Protein AF-A0ABD1SCE4-F1 (afdb_monomer_lite)

Secondary structure (DSSP, 8-state):
-HHHHHHHHHTT-TT-TTGGGSGGGSS---------------------------------HHHHH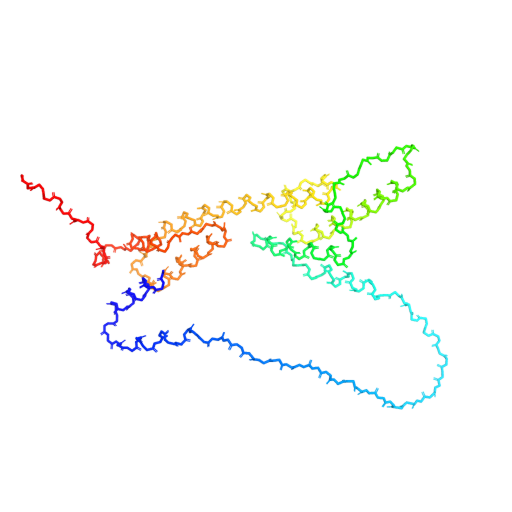HHHHHHTSPPP-SS-HHHHHHHHHHHHHHTT-THHHHSPPPPPP-TT--HHHHHHHHHHHHHHHHHHHHHHHTS-HHHHTTS-TT---HHHHHHHHHHHHHHHHHHHHHHHHHHHHH----TTS-HHHHHHHHHHHHHHHHHTT-PPPHHHHHHHHHHHS-GGGGGGS-----------

Foldseek 3Di:
DVVLVCVVVCVVCVDDPPPVPPPVPPPDDDDDDDDDDDDDDDDDDDDDDDDDDPPVPPPDPVVVVLVVLLVVQAADDLPCLVVNVVSLCVSLVVVVLCLLQPDPQDDDDDPPDDPVSVVVNVSNLSSQVVSVVSSVVSYDPVLCVQFDPPPSGNNVRSVSSVVVSLVSLVVLLVVLVVCLLPQADDPPDDVVVSVVVSVVSQVSNVVSVNHDDPVNSSVSSVVRYDPVVVVPDDPPDDPPDDDD

pLDDT: mean 70.38, std 23.4, range [24.8, 95.5]

Structure (mmCIF, N/CA/C/O backbone):
data_AF-A0ABD1SCE4-F1
#
_entry.id   AF-A0ABD1SCE4-F1
#
loop_
_atom_site.group_PDB
_atom_site.id
_atom_site.type_symbol
_atom_site.label_atom_id
_atom_site.label_alt_id
_atom_site.label_comp_id
_atom_site.label_asym_id
_atom_site.label_entity_id
_atom_site.label_seq_id
_atom_site.pdbx_PDB_ins_code
_atom_site.Cartn_x
_atom_site.Cartn_y
_atom_site.Cartn_z
_atom_site.occupancy
_atom_site.B_iso_or_equiv
_atom_site.auth_seq_id
_atom_site.auth_comp_id
_atom_site.auth_asym_id
_atom_site.auth_atom_id
_atom_site.pdbx_PDB_model_num
ATOM 1 N N . MET A 1 1 ? -13.409 -12.948 23.745 1.00 56.03 1 MET A N 1
ATOM 2 C CA . MET A 1 1 ? -14.589 -12.023 23.696 1.00 56.03 1 MET A CA 1
ATOM 3 C C . MET A 1 1 ? -15.975 -12.697 23.714 1.00 56.03 1 MET A C 1
ATOM 5 O O . MET A 1 1 ? -16.797 -12.332 24.546 1.00 56.03 1 MET A O 1
ATOM 9 N N . VAL A 1 2 ? -16.269 -13.680 22.848 1.00 45.56 2 VAL A N 1
ATOM 10 C CA . VAL A 1 2 ? -17.596 -14.351 22.777 1.00 45.56 2 VAL A CA 1
ATOM 11 C C . VAL A 1 2 ? -18.017 -14.999 24.105 1.00 45.56 2 VAL A C 1
ATOM 13 O O . VAL A 1 2 ? -19.188 -14.959 24.461 1.00 45.56 2 VAL A O 1
ATOM 16 N N . LEU A 1 3 ? -17.062 -15.530 24.876 1.00 50.22 3 LEU A N 1
ATOM 17 C CA . LEU A 1 3 ? -17.311 -16.076 26.216 1.00 50.22 3 LEU A CA 1
ATOM 18 C C . LEU A 1 3 ? -17.677 -14.995 27.241 1.00 50.22 3 LEU A C 1
ATOM 20 O O . LEU A 1 3 ? -18.553 -15.221 28.060 1.00 50.22 3 LEU A O 1
ATOM 24 N N . VAL A 1 4 ? -17.078 -13.803 27.165 1.00 54.25 4 VAL A N 1
ATOM 25 C CA . VAL A 1 4 ? -17.438 -12.666 28.034 1.00 54.25 4 VAL A CA 1
ATOM 26 C C . VAL A 1 4 ? -18.843 -12.172 27.697 1.00 54.25 4 VAL A C 1
ATOM 28 O O . VAL A 1 4 ? -19.643 -11.934 28.593 1.00 54.25 4 VAL A O 1
ATOM 31 N N . VAL A 1 5 ? -19.175 -12.097 26.402 1.00 53.00 5 VAL A N 1
ATOM 32 C CA . VAL A 1 5 ? -20.533 -11.801 25.918 1.00 53.00 5 VAL A CA 1
ATOM 33 C C . VAL A 1 5 ? -21.529 -12.848 26.412 1.00 53.00 5 VAL A C 1
ATOM 35 O O . VAL A 1 5 ? -22.589 -12.475 26.900 1.00 53.00 5 VAL A O 1
ATOM 38 N N . ALA A 1 6 ? -21.190 -14.136 26.321 1.00 49.62 6 ALA A N 1
ATOM 39 C CA . ALA A 1 6 ? -22.033 -15.223 26.805 1.00 49.62 6 ALA A CA 1
ATOM 40 C C . ALA A 1 6 ? -22.246 -15.115 28.319 1.00 49.62 6 ALA A C 1
ATOM 42 O O . ALA A 1 6 ? -23.383 -15.009 28.746 1.00 49.62 6 ALA A O 1
ATOM 43 N N . VAL A 1 7 ? -21.180 -14.991 29.113 1.00 54.91 7 VAL A N 1
ATOM 44 C CA . VAL A 1 7 ? -21.255 -14.890 30.580 1.00 54.91 7 VAL A CA 1
ATOM 45 C C . VAL A 1 7 ? -22.033 -13.648 31.042 1.00 54.91 7 VAL A C 1
ATOM 47 O O . VAL A 1 7 ? -22.825 -13.732 31.982 1.00 54.91 7 VAL A O 1
ATOM 50 N N . ILE A 1 8 ? -21.857 -12.496 30.383 1.00 53.47 8 ILE A N 1
ATOM 51 C CA . ILE A 1 8 ? -22.590 -11.260 30.712 1.00 53.47 8 ILE A CA 1
ATOM 52 C C . ILE A 1 8 ? -24.073 -11.361 30.309 1.00 53.47 8 ILE A C 1
ATOM 54 O O . ILE A 1 8 ? -24.938 -10.895 31.052 1.00 53.47 8 ILE A O 1
ATOM 58 N N . LEU A 1 9 ? -24.391 -11.958 29.153 1.00 47.47 9 LEU A N 1
ATOM 59 C CA . LEU A 1 9 ? -25.776 -12.125 28.691 1.00 47.47 9 LEU A CA 1
ATOM 60 C C . LEU A 1 9 ? -26.528 -13.216 29.471 1.00 47.47 9 LEU A C 1
ATOM 62 O O . LEU A 1 9 ? -27.701 -13.036 29.788 1.00 47.47 9 LEU A O 1
ATOM 66 N N . GLU A 1 10 ? -25.851 -14.304 29.829 1.00 47.28 10 GLU A N 1
ATOM 67 C CA . GLU A 1 10 ? -26.402 -15.464 30.540 1.00 47.28 10 GLU A CA 1
ATOM 68 C C . GLU A 1 10 ? -26.789 -15.114 31.984 1.00 47.28 10 GLU A C 1
ATOM 70 O O . GLU A 1 10 ? -27.812 -15.577 32.481 1.00 47.28 10 GLU A O 1
ATOM 75 N N . LYS A 1 11 ? -26.071 -14.185 32.635 1.00 48.19 11 LYS A N 1
ATOM 76 C CA . LYS A 1 11 ? -26.452 -13.684 33.969 1.00 48.19 11 LYS A CA 1
ATOM 77 C C . LYS A 1 11 ? -27.599 -12.664 33.980 1.00 48.19 11 LYS A C 1
ATOM 79 O O . LYS A 1 11 ? -28.170 -12.443 35.044 1.00 48.19 11 LYS A O 1
ATOM 84 N N . LYS A 1 12 ? -27.948 -12.029 32.850 1.00 45.59 12 LYS A N 1
ATOM 85 C CA . LYS A 1 12 ? -29.049 -11.040 32.788 1.00 45.59 12 LYS A CA 1
ATOM 86 C C . LYS A 1 12 ? -30.400 -11.658 32.401 1.00 45.59 12 LYS A C 1
ATOM 88 O O . LYS A 1 12 ? -31.427 -11.063 32.704 1.00 45.59 12 LYS A O 1
ATOM 93 N N . ASN A 1 13 ? -30.401 -12.846 31.792 1.00 36.53 13 ASN A N 1
ATOM 94 C CA . ASN A 1 13 ? -31.605 -13.603 31.438 1.00 36.53 13 ASN A CA 1
ATOM 95 C C . ASN A 1 13 ? -31.554 -15.021 32.039 1.00 36.53 13 ASN A C 1
ATOM 97 O O . ASN A 1 13 ? -31.275 -15.976 31.316 1.00 36.53 13 ASN A O 1
ATOM 101 N N . PRO A 1 14 ? -31.855 -15.194 33.338 1.00 39.09 14 PRO A N 1
ATOM 102 C CA . PRO A 1 14 ? -31.876 -16.514 33.972 1.00 39.09 14 PRO A CA 1
ATOM 103 C C . PRO A 1 14 ? -33.044 -17.423 33.527 1.00 39.09 14 PRO A C 1
ATOM 105 O O . PRO A 1 14 ? -33.232 -18.476 34.128 1.00 39.09 14 PRO A O 1
ATOM 108 N N . LEU A 1 15 ? -33.834 -17.052 32.507 1.00 36.47 15 LEU A N 1
ATOM 109 C CA . LEU A 1 15 ? -35.065 -17.771 32.145 1.00 36.47 15 LEU A CA 1
ATOM 110 C C . LEU A 1 15 ? -35.048 -18.590 30.850 1.00 36.47 15 LEU A C 1
ATOM 112 O O . LEU A 1 15 ? -36.004 -19.321 30.642 1.00 36.47 15 LEU A O 1
ATOM 116 N N . ASP A 1 16 ? -33.991 -18.595 30.034 1.00 34.72 16 ASP A N 1
ATOM 117 C CA . ASP A 1 16 ? -34.000 -19.413 28.807 1.00 34.72 16 ASP A CA 1
ATOM 118 C C . ASP A 1 16 ? -32.754 -20.293 28.675 1.00 34.72 16 ASP A C 1
ATOM 120 O O . ASP A 1 16 ? -31.791 -19.982 27.969 1.00 34.72 16 ASP A O 1
ATOM 124 N N . GLY A 1 17 ? -32.808 -21.458 29.327 1.00 39.50 17 GLY A N 1
ATOM 125 C CA . GLY A 1 17 ? -31.827 -22.549 29.262 1.00 39.50 17 GLY A CA 1
ATOM 126 C C . GLY A 1 17 ? -31.720 -23.257 27.900 1.00 39.50 17 GLY A C 1
ATOM 127 O O . GLY A 1 17 ? -31.531 -24.469 27.850 1.00 39.50 17 GLY A O 1
ATOM 128 N N . CYS A 1 18 ? -31.840 -22.539 26.777 1.00 36.72 18 CYS A N 1
ATOM 129 C CA . CYS A 1 18 ? -31.894 -23.135 25.434 1.00 36.72 18 CYS A CA 1
ATOM 130 C C . CYS A 1 18 ? -30.606 -22.963 24.594 1.00 36.72 18 CYS A C 1
ATOM 132 O O . CYS A 1 18 ? -30.511 -23.481 23.481 1.00 36.72 18 CYS A O 1
ATOM 134 N N . TRP A 1 19 ? -29.574 -22.274 25.095 1.00 30.88 19 TRP A N 1
ATOM 135 C CA . TRP A 1 19 ? -28.393 -21.930 24.280 1.00 30.88 19 TRP A CA 1
ATOM 136 C C . TRP A 1 19 ? -27.278 -22.984 24.242 1.00 30.88 19 TRP A C 1
ATOM 138 O O . TRP A 1 19 ? -26.446 -22.961 23.331 1.00 30.88 19 TRP A O 1
ATOM 148 N N . LEU A 1 20 ? -27.301 -23.974 25.139 1.00 30.34 20 LEU A N 1
ATOM 149 C CA . LEU A 1 20 ? -26.307 -25.057 25.176 1.00 30.34 20 LEU A CA 1
ATOM 150 C C . LEU A 1 20 ? -26.369 -26.013 23.970 1.00 30.34 20 LEU A C 1
ATOM 152 O O . LEU A 1 20 ? -25.435 -26.779 23.755 1.00 30.34 20 LEU A O 1
ATOM 156 N N . LYS A 1 21 ? -27.397 -25.918 23.116 1.00 32.31 21 LYS A N 1
ATOM 157 C CA . LYS A 1 21 ? -27.556 -26.777 21.927 1.00 32.31 21 LYS A CA 1
ATOM 158 C C . LYS A 1 21 ? -27.022 -26.187 20.616 1.00 32.31 21 LYS A C 1
ATOM 160 O O . LYS A 1 21 ? -27.185 -26.795 19.563 1.00 32.31 21 LYS A O 1
ATOM 165 N N . LYS A 1 22 ? -26.387 -25.005 20.637 1.00 32.53 22 LYS A N 1
ATOM 166 C CA . LYS A 1 22 ? -25.938 -24.313 19.407 1.00 32.53 22 LYS A CA 1
ATOM 167 C C . LYS A 1 22 ? -24.423 -24.308 19.171 1.00 32.53 22 LYS A C 1
ATOM 169 O O . LYS A 1 22 ? -23.978 -23.739 18.177 1.00 32.53 22 LYS A O 1
ATOM 174 N N . LYS A 1 23 ? -23.637 -24.973 20.028 1.00 30.12 23 LYS A N 1
ATOM 175 C CA . LYS A 1 23 ? -22.185 -25.153 19.827 1.00 30.12 23 LYS A CA 1
ATOM 176 C C . LYS A 1 23 ? -21.824 -26.255 18.818 1.00 30.12 23 LYS A C 1
ATOM 178 O O . LYS A 1 23 ? -20.731 -26.209 18.274 1.00 30.12 23 LYS A O 1
ATOM 183 N N . GLU A 1 24 ? -22.744 -27.162 18.481 1.00 30.83 24 GLU A N 1
ATOM 184 C CA . GLU A 1 24 ? -22.504 -28.231 17.489 1.00 30.83 24 GLU A CA 1
ATOM 185 C C . GLU A 1 24 ? -22.717 -27.815 16.021 1.00 30.83 24 GLU A C 1
ATOM 187 O O . GLU A 1 24 ? -22.414 -28.587 15.120 1.00 30.83 24 GLU A O 1
ATOM 192 N N . LYS A 1 25 ? -23.192 -26.593 15.732 1.00 33.97 25 LYS A N 1
ATOM 193 C CA . LYS A 1 25 ? -23.473 -26.149 14.346 1.00 33.97 25 LYS A CA 1
ATOM 194 C C . LYS A 1 25 ? -22.439 -25.210 13.716 1.00 33.97 25 LYS A C 1
ATOM 196 O O . LYS A 1 25 ? -22.650 -24.761 12.597 1.00 33.97 25 LYS A O 1
ATOM 201 N N . PHE A 1 26 ? -21.319 -24.932 14.384 1.00 28.59 26 PHE A N 1
ATOM 202 C CA . PHE A 1 26 ? -20.240 -24.094 13.827 1.00 28.59 26 PHE A CA 1
ATOM 203 C C . PHE A 1 26 ? -19.028 -24.889 13.299 1.00 28.59 26 PHE A C 1
ATOM 205 O O . PHE A 1 26 ? -18.032 -24.289 12.911 1.00 28.59 26 PHE A O 1
ATOM 212 N N . GLY A 1 27 ? -19.125 -26.223 13.238 1.00 32.69 27 GLY A N 1
ATOM 213 C CA . GLY A 1 27 ? -18.059 -27.126 12.777 1.00 32.69 27 GLY A CA 1
ATOM 214 C C . GLY A 1 27 ? -18.293 -27.802 11.420 1.00 32.69 27 GLY A C 1
ATOM 215 O O . GLY A 1 27 ? -17.645 -28.804 11.142 1.00 32.69 27 GLY A O 1
ATOM 216 N N . GLN A 1 28 ? -19.215 -27.319 10.581 1.00 34.25 28 GLN A N 1
ATOM 217 C CA . GLN A 1 28 ? -19.512 -27.971 9.299 1.00 34.25 28 GLN A CA 1
ATOM 218 C C . GLN A 1 28 ? -20.017 -26.976 8.250 1.00 34.25 28 GLN A C 1
ATOM 220 O O . GLN A 1 28 ? -21.211 -26.843 8.009 1.00 34.25 28 GLN A O 1
ATOM 225 N N . ILE A 1 29 ? -19.083 -26.277 7.604 1.00 29.27 29 ILE A N 1
ATOM 226 C CA . ILE A 1 29 ? -19.287 -25.768 6.243 1.00 29.27 29 ILE A CA 1
ATOM 227 C C . ILE A 1 29 ? -18.006 -26.085 5.474 1.00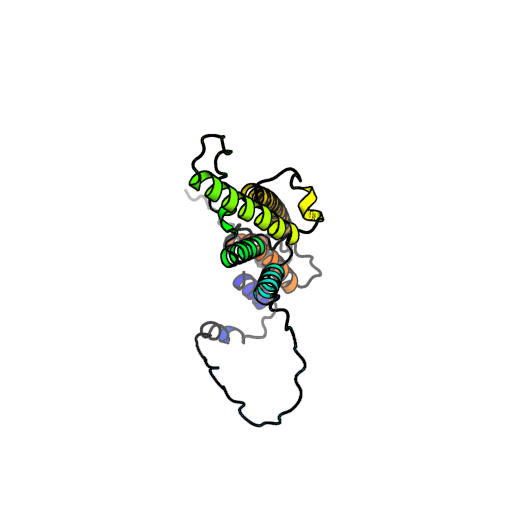 29.27 29 ILE A C 1
ATOM 229 O O . ILE A 1 29 ? -17.082 -25.282 5.382 1.00 29.27 29 ILE A O 1
ATOM 233 N N . GLY A 1 30 ? -17.944 -27.326 4.999 1.00 26.17 30 GLY A N 1
ATOM 234 C CA . GLY A 1 30 ? -16.946 -27.825 4.073 1.00 26.17 30 GLY A CA 1
ATOM 235 C C . GLY A 1 30 ? -17.646 -28.530 2.914 1.00 26.17 30 GLY A C 1
ATOM 236 O O . GLY A 1 30 ? -18.383 -29.485 3.133 1.00 26.17 30 GLY A O 1
ATOM 237 N N . CYS A 1 31 ? -17.328 -28.054 1.710 1.00 24.80 31 CYS A N 1
ATOM 238 C CA . CYS A 1 31 ? -17.449 -28.683 0.391 1.00 24.80 31 CYS A CA 1
ATOM 239 C C . CYS A 1 31 ? -18.776 -28.694 -0.401 1.00 24.80 31 CYS A C 1
ATOM 241 O O . CYS A 1 31 ? -19.836 -29.095 0.067 1.00 24.80 31 CYS A O 1
ATOM 243 N N . SER A 1 32 ? -18.545 -28.433 -1.701 1.00 25.22 32 SER A N 1
ATOM 244 C CA . SER A 1 32 ? -19.315 -28.725 -2.923 1.00 25.22 32 SER A CA 1
ATOM 245 C C . SER A 1 32 ? -20.403 -27.708 -3.304 1.00 25.22 32 SER A C 1
ATOM 247 O O . SER A 1 32 ? -21.196 -27.301 -2.471 1.00 25.22 32 SER A O 1
ATOM 249 N N . VAL A 1 33 ? -20.498 -27.219 -4.548 1.00 28.17 33 VAL A N 1
ATOM 250 C CA . VAL A 1 33 ? -20.452 -27.971 -5.816 1.00 28.17 33 VAL A CA 1
ATOM 251 C C . VAL A 1 33 ? -19.906 -27.116 -6.979 1.00 28.17 33 VAL A C 1
ATOM 253 O O . VAL A 1 33 ? -20.234 -25.941 -7.124 1.00 28.17 33 VAL A O 1
ATOM 256 N N . ALA A 1 34 ? -19.096 -27.753 -7.827 1.00 26.38 34 ALA A N 1
ATOM 257 C CA . ALA A 1 34 ? -18.672 -27.307 -9.151 1.00 26.38 34 ALA A CA 1
ATOM 258 C C . ALA A 1 34 ? -19.775 -27.500 -10.210 1.00 26.38 34 ALA A C 1
ATOM 260 O O . ALA A 1 34 ? -20.447 -28.522 -10.170 1.00 26.38 34 ALA A O 1
ATOM 261 N N . ALA A 1 35 ? -19.891 -26.585 -11.183 1.00 26.47 35 ALA A N 1
ATOM 262 C CA . ALA A 1 35 ? -20.126 -26.859 -12.616 1.00 26.47 35 ALA A CA 1
ATOM 263 C C . ALA A 1 35 ? -20.711 -25.633 -13.338 1.00 26.47 35 ALA A C 1
ATOM 265 O O . ALA A 1 35 ? -21.823 -25.208 -13.049 1.00 26.47 35 ALA A O 1
ATOM 266 N N . ALA A 1 36 ? -20.001 -25.138 -14.352 1.00 26.80 36 ALA A N 1
ATOM 267 C CA . ALA A 1 36 ? -20.616 -24.612 -15.570 1.00 26.80 36 ALA A CA 1
ATOM 268 C C . ALA A 1 36 ? -19.554 -24.604 -16.677 1.00 26.80 36 ALA A C 1
ATOM 270 O O . ALA A 1 36 ? -18.729 -23.698 -16.766 1.00 26.80 36 ALA A O 1
ATOM 271 N N . HIS A 1 37 ? -19.564 -25.644 -17.509 1.00 25.95 37 HIS A N 1
ATOM 272 C CA . HIS A 1 37 ? -18.850 -25.671 -18.778 1.00 25.95 37 HIS A CA 1
ATOM 273 C C . HIS A 1 37 ? -19.847 -25.975 -19.900 1.00 25.95 37 HIS A C 1
ATOM 275 O O . HIS A 1 37 ? -20.689 -26.857 -19.758 1.00 25.95 37 HIS A O 1
ATOM 281 N N . ALA A 1 38 ? -19.650 -25.254 -21.007 1.00 26.09 38 ALA A N 1
ATOM 282 C CA . ALA A 1 38 ? -20.190 -25.425 -22.356 1.00 26.09 38 ALA A CA 1
ATOM 283 C C . ALA A 1 38 ? -21.674 -25.097 -22.610 1.00 26.09 38 ALA A C 1
ATOM 285 O O . ALA A 1 38 ? -22.570 -25.756 -22.106 1.00 26.09 38 ALA A O 1
ATOM 286 N N . THR A 1 39 ? -21.924 -24.194 -23.572 1.00 28.44 39 THR A N 1
ATOM 287 C CA . THR A 1 39 ? -22.528 -24.599 -24.858 1.00 28.44 39 THR A CA 1
ATOM 288 C C . THR A 1 39 ? -22.138 -23.617 -25.976 1.00 28.44 39 THR A C 1
ATOM 290 O O . THR A 1 39 ? -22.584 -22.475 -26.029 1.00 28.44 39 THR A O 1
ATOM 293 N N . LEU A 1 40 ? -21.296 -24.100 -26.891 1.00 27.03 40 LEU A N 1
ATOM 294 C CA . LEU A 1 40 ? -21.160 -23.625 -28.269 1.00 27.03 40 LEU A CA 1
ATOM 295 C C . LEU A 1 40 ? -22.389 -24.084 -29.069 1.00 27.03 40 LEU A C 1
ATOM 297 O O . LEU A 1 40 ? -22.621 -25.288 -29.132 1.00 27.03 40 LEU A O 1
ATOM 301 N N . ARG A 1 41 ? -23.112 -23.165 -29.725 1.00 26.00 41 ARG A N 1
ATOM 302 C CA . ARG A 1 41 ? -23.674 -23.303 -31.091 1.00 26.00 41 ARG A CA 1
ATOM 303 C C . ARG A 1 41 ? -24.624 -22.146 -31.410 1.00 26.00 41 ARG A C 1
ATOM 305 O O . ARG A 1 41 ? -25.693 -22.028 -30.829 1.00 26.00 41 ARG A O 1
ATOM 312 N N . CYS A 1 42 ? -24.283 -21.385 -32.441 1.00 24.92 42 CYS A N 1
ATOM 313 C CA . CYS A 1 42 ? -25.262 -20.933 -33.424 1.00 24.92 42 CYS A CA 1
ATOM 314 C C . CYS A 1 42 ? -24.583 -20.993 -34.790 1.00 24.92 42 CYS A C 1
ATOM 316 O O . CYS A 1 42 ? -23.542 -20.378 -35.014 1.00 24.92 42 CYS A O 1
ATOM 318 N N . SER A 1 43 ? -25.147 -21.797 -35.683 1.00 30.30 43 SER A N 1
ATOM 319 C CA . SER A 1 43 ? -24.782 -21.858 -37.091 1.00 30.30 43 SER A CA 1
ATOM 320 C C . SER A 1 43 ? -26.036 -21.659 -37.926 1.00 30.30 43 SER A C 1
ATOM 322 O O . SER A 1 43 ? -27.084 -22.192 -37.570 1.00 30.30 43 SER A O 1
ATOM 324 N N . ALA A 1 44 ? -25.819 -21.006 -39.075 1.00 33.47 44 ALA A N 1
ATOM 325 C CA . ALA A 1 44 ? -26.657 -20.992 -40.279 1.00 33.47 44 ALA A CA 1
ATOM 326 C C . ALA A 1 44 ? -27.867 -20.022 -40.204 1.00 33.47 44 ALA A C 1
ATOM 328 O O . ALA A 1 44 ? -28.466 -19.877 -39.151 1.00 33.47 44 ALA A O 1
ATOM 329 N N . VAL A 1 45 ? -28.290 -19.259 -41.220 1.00 29.44 45 VAL A N 1
ATOM 330 C CA . VAL A 1 45 ? -28.121 -19.192 -42.692 1.00 29.44 45 VAL A CA 1
ATOM 331 C C . VAL A 1 45 ? -28.435 -17.714 -43.051 1.00 29.44 45 VAL A C 1
ATOM 333 O O . VAL A 1 45 ? -29.356 -17.153 -42.476 1.00 29.44 45 VAL A O 1
ATOM 336 N N . GLY A 1 46 ? -27.635 -16.936 -43.788 1.00 30.81 46 GLY A N 1
ATOM 337 C CA . GLY A 1 46 ? -27.477 -16.940 -45.247 1.00 30.81 46 GLY A CA 1
ATOM 338 C C . GLY A 1 46 ? -28.328 -15.839 -45.912 1.00 30.81 46 GLY A C 1
ATOM 339 O O . GLY A 1 46 ? -29.545 -15.933 -45.902 1.00 30.81 46 GLY A O 1
ATOM 340 N N . ALA A 1 47 ? -27.690 -14.818 -46.500 1.00 28.94 47 ALA A N 1
ATOM 341 C CA . ALA A 1 47 ? -28.192 -14.057 -47.656 1.00 28.94 47 ALA A CA 1
ATOM 342 C C . ALA A 1 47 ? -27.096 -13.109 -48.174 1.00 28.94 47 ALA A C 1
ATOM 344 O O . ALA A 1 47 ? -26.572 -12.265 -47.448 1.00 28.94 47 ALA A O 1
ATOM 345 N N . ALA A 1 48 ? -26.735 -13.284 -49.440 1.00 37.50 48 ALA A N 1
ATOM 346 C CA . ALA A 1 48 ? -25.791 -12.459 -50.171 1.00 37.50 48 ALA A CA 1
ATOM 347 C C . ALA A 1 48 ? -26.414 -11.110 -50.572 1.00 37.50 48 ALA A C 1
ATOM 349 O O . ALA A 1 48 ? -27.536 -11.076 -51.061 1.00 37.50 48 ALA A O 1
ATOM 350 N N . SER A 1 49 ? -25.664 -10.014 -50.438 1.00 35.06 49 SER A N 1
ATOM 351 C CA . SER A 1 49 ? -25.438 -9.004 -51.491 1.00 35.06 49 SER A CA 1
ATOM 352 C C . SER A 1 49 ? -24.728 -7.772 -50.914 1.00 35.06 49 SER A C 1
ATOM 354 O O . SER A 1 49 ? -24.924 -7.398 -49.761 1.00 35.06 49 SER A O 1
ATOM 356 N N . GLY A 1 50 ? -23.892 -7.133 -51.735 1.00 30.41 50 GLY A N 1
ATOM 357 C CA . GLY A 1 50 ? -23.455 -5.754 -51.509 1.00 30.41 50 GLY A CA 1
ATOM 358 C C . GLY A 1 50 ? -22.082 -5.585 -50.861 1.00 30.41 50 GLY A C 1
ATOM 359 O O . GLY A 1 50 ? -21.938 -5.489 -49.646 1.00 30.41 50 GLY A O 1
ATOM 360 N N . ARG A 1 51 ? -21.059 -5.438 -51.709 1.00 41.22 51 ARG A N 1
ATOM 361 C CA . ARG A 1 51 ? -19.789 -4.785 -51.371 1.00 41.22 51 ARG A CA 1
ATOM 362 C C . ARG A 1 51 ? -20.058 -3.398 -50.774 1.00 41.22 51 ARG A C 1
ATOM 364 O O . ARG A 1 51 ? -20.330 -2.460 -51.509 1.00 41.22 51 ARG A O 1
ATOM 371 N N . LEU A 1 52 ? -19.867 -3.253 -49.468 1.00 33.50 52 LEU A N 1
ATOM 372 C CA . LEU A 1 52 ? -19.404 -2.009 -48.859 1.00 33.50 52 LEU A CA 1
ATOM 373 C C . LEU A 1 52 ? -18.224 -2.375 -47.968 1.00 33.50 52 LEU A C 1
ATOM 375 O O . LEU A 1 52 ? -18.366 -3.082 -46.968 1.00 33.50 52 LEU A O 1
ATOM 379 N N . GLN A 1 53 ? -17.035 -1.948 -48.394 1.00 37.22 53 GLN A N 1
ATOM 380 C CA . GLN A 1 53 ? -15.787 -2.084 -47.655 1.00 37.22 53 GLN A CA 1
ATOM 381 C C . GLN A 1 53 ? -15.941 -1.448 -46.267 1.00 37.22 53 GLN A C 1
ATOM 383 O O . GLN A 1 53 ? -15.663 -0.269 -46.066 1.00 37.22 53 GLN A O 1
ATOM 388 N N . ARG A 1 54 ? -16.323 -2.245 -45.266 1.00 30.66 54 ARG A N 1
ATOM 389 C CA . ARG A 1 54 ? -16.012 -1.930 -43.875 1.00 30.66 54 ARG A CA 1
ATOM 390 C C . ARG A 1 54 ? -14.511 -2.118 -43.712 1.00 30.66 54 ARG A C 1
ATOM 392 O O . ARG A 1 54 ? -14.045 -3.211 -43.397 1.00 30.66 54 ARG A O 1
ATOM 399 N N . ARG A 1 55 ? -13.749 -1.035 -43.880 1.00 35.00 55 ARG A N 1
ATOM 400 C CA . ARG A 1 55 ? -12.473 -0.874 -43.176 1.00 35.00 55 ARG A CA 1
ATOM 401 C C . ARG A 1 55 ? -12.803 -0.859 -41.682 1.00 35.00 55 ARG A C 1
ATOM 403 O O . ARG A 1 55 ? -12.960 0.190 -41.070 1.00 35.00 55 ARG A O 1
ATOM 410 N N . ARG A 1 56 ? -13.018 -2.046 -41.106 1.00 35.31 56 ARG A N 1
ATOM 411 C CA . ARG A 1 56 ? -13.087 -2.239 -39.662 1.00 35.31 56 ARG A CA 1
ATOM 412 C C . ARG A 1 56 ? -11.689 -1.918 -39.171 1.00 35.31 56 ARG A C 1
ATOM 414 O O . ARG A 1 56 ? -10.792 -2.747 -39.297 1.00 35.31 56 ARG A O 1
ATOM 421 N N . TRP A 1 57 ? -11.505 -0.685 -38.712 1.00 34.16 57 TRP A N 1
ATOM 422 C CA . TRP A 1 57 ? -10.328 -0.253 -37.982 1.00 34.16 57 TRP A CA 1
ATOM 423 C C . TRP A 1 57 ? -10.027 -1.325 -36.937 1.00 34.16 57 TRP A C 1
ATOM 425 O O . TRP A 1 57 ? -10.755 -1.484 -35.960 1.00 34.16 57 TRP A O 1
ATOM 435 N N . ARG A 1 58 ? -8.991 -2.130 -37.181 1.00 37.59 58 ARG A N 1
ATOM 436 C CA . ARG A 1 58 ? -8.471 -3.107 -36.222 1.00 37.59 58 ARG A CA 1
ATOM 437 C C . ARG A 1 58 ? -7.581 -2.362 -35.222 1.00 37.59 58 ARG A C 1
ATOM 439 O O . ARG A 1 58 ? -6.466 -2.766 -34.941 1.00 37.59 58 ARG A O 1
ATOM 446 N N . CYS A 1 59 ? -8.086 -1.257 -34.694 1.00 50.47 59 CYS A N 1
ATOM 447 C CA . CYS A 1 59 ? -7.651 -0.694 -33.432 1.00 50.47 59 CYS A CA 1
ATOM 448 C C . CYS A 1 59 ? -8.759 -1.096 -32.469 1.00 50.47 59 CYS A C 1
ATOM 450 O O . CYS A 1 59 ? -9.899 -0.738 -32.741 1.00 50.47 59 CYS A O 1
ATOM 452 N N . ASN A 1 60 ? -8.474 -1.922 -31.454 1.00 52.47 60 ASN A N 1
ATOM 453 C CA . ASN A 1 60 ? -9.107 -1.805 -30.127 1.00 52.47 60 ASN A CA 1
ATOM 454 C C . ASN A 1 60 ? -8.962 -3.019 -29.213 1.00 52.47 60 ASN A C 1
ATOM 456 O O . ASN A 1 60 ? -9.221 -2.835 -28.036 1.00 52.47 60 ASN A O 1
ATOM 460 N N . SER A 1 61 ? -8.513 -4.209 -29.642 1.00 56.59 61 SER A N 1
ATOM 461 C CA . SER A 1 61 ? -8.405 -5.322 -28.672 1.00 56.59 61 SER A CA 1
ATOM 462 C C . SER A 1 61 ? -7.390 -4.995 -27.571 1.00 56.59 61 SER A C 1
ATOM 464 O O . SER A 1 61 ? -7.765 -4.922 -26.408 1.00 56.59 61 SER A O 1
ATOM 466 N N . ALA A 1 62 ? -6.145 -4.666 -27.937 1.00 63.28 62 ALA A N 1
ATOM 467 C CA . ALA A 1 62 ? -5.104 -4.327 -26.964 1.00 63.28 62 ALA A CA 1
ATOM 468 C C . ALA A 1 62 ? -5.440 -3.065 -26.147 1.00 63.28 62 ALA A C 1
ATOM 470 O O . ALA A 1 62 ? -5.302 -3.068 -24.931 1.00 63.28 62 ALA A O 1
ATOM 471 N N . ALA A 1 63 ? -5.948 -2.006 -26.790 1.00 65.56 63 ALA A N 1
ATOM 472 C CA . ALA A 1 63 ? -6.331 -0.774 -26.096 1.00 65.56 63 ALA A CA 1
ATOM 473 C C . ALA A 1 63 ? -7.502 -0.984 -25.115 1.00 65.56 63 ALA A C 1
ATOM 475 O O . ALA A 1 63 ? -7.491 -0.410 -24.029 1.00 65.56 63 ALA A O 1
ATOM 476 N N . SER A 1 64 ? -8.477 -1.835 -25.464 1.00 69.31 64 SER A N 1
ATOM 477 C CA . SER A 1 64 ? -9.588 -2.199 -24.573 1.00 69.31 64 SER A CA 1
ATOM 478 C C . SER A 1 64 ? -9.141 -3.053 -23.387 1.00 69.31 64 SER A C 1
ATOM 480 O O . SER A 1 64 ? -9.631 -2.862 -22.281 1.00 69.31 64 SER A O 1
ATOM 482 N N . THR A 1 65 ? -8.165 -3.946 -23.581 1.00 76.44 65 THR A N 1
ATOM 483 C CA . THR A 1 65 ? -7.577 -4.732 -22.489 1.00 76.44 65 THR A CA 1
ATOM 484 C C . THR A 1 65 ? -6.773 -3.838 -21.546 1.00 76.44 65 THR A C 1
ATOM 486 O O . THR A 1 65 ? -6.909 -3.945 -20.333 1.00 76.44 65 THR A O 1
ATOM 489 N N . ILE A 1 66 ? -5.998 -2.896 -22.092 1.00 78.56 66 ILE A N 1
ATOM 490 C CA . ILE A 1 66 ? -5.249 -1.911 -21.302 1.00 78.56 66 ILE A CA 1
ATOM 491 C C . ILE A 1 66 ? -6.201 -1.040 -20.474 1.00 78.56 66 ILE A C 1
ATOM 493 O O . ILE A 1 66 ? -5.971 -0.851 -19.281 1.00 78.56 66 ILE A O 1
ATOM 497 N N . SER A 1 67 ? -7.283 -0.525 -21.069 1.00 80.94 67 SER A N 1
ATOM 498 C CA . SER A 1 67 ? -8.235 0.309 -20.329 1.00 80.94 67 SER A CA 1
ATOM 499 C C . SER A 1 67 ? -8.977 -0.482 -19.251 1.00 80.94 67 SER A C 1
ATOM 501 O O . SER A 1 67 ? -9.133 0.024 -18.143 1.00 80.94 67 SER A O 1
ATOM 503 N N . ALA A 1 68 ? -9.377 -1.726 -19.532 1.00 83.50 68 ALA A N 1
ATOM 504 C CA . ALA A 1 68 ? -10.003 -2.609 -18.552 1.00 83.50 68 ALA A CA 1
ATOM 505 C C . ALA A 1 68 ? -9.077 -2.885 -17.355 1.00 83.50 68 ALA A C 1
ATOM 507 O O . ALA A 1 68 ? -9.498 -2.692 -16.217 1.00 83.50 68 ALA A O 1
ATOM 508 N N . ASN A 1 69 ? -7.811 -3.234 -17.608 1.00 84.81 69 ASN A N 1
ATOM 509 C CA . ASN A 1 69 ? -6.820 -3.503 -16.560 1.00 84.81 69 ASN A CA 1
ATOM 510 C C . ASN A 1 69 ? -6.523 -2.258 -15.710 1.00 84.81 69 ASN A C 1
ATOM 512 O O . ASN A 1 69 ? -6.402 -2.332 -14.494 1.00 84.81 69 ASN A O 1
ATOM 516 N N . ILE A 1 70 ? -6.437 -1.078 -16.327 1.00 84.44 70 ILE A N 1
ATOM 517 C CA . ILE A 1 70 ? -6.221 0.170 -15.582 1.00 84.44 70 ILE A CA 1
ATOM 518 C C . ILE A 1 70 ? -7.459 0.528 -14.740 1.00 84.44 70 ILE A C 1
ATOM 520 O O . ILE A 1 70 ? -7.329 1.065 -13.640 1.00 84.44 70 ILE A O 1
ATOM 524 N N . ASN A 1 71 ? -8.665 0.234 -15.232 1.00 86.25 71 ASN A N 1
ATOM 525 C CA . ASN A 1 71 ? -9.923 0.503 -14.533 1.00 86.25 71 ASN A CA 1
ATOM 526 C C . ASN A 1 71 ? -10.238 -0.490 -13.406 1.00 86.25 71 ASN A C 1
ATOM 528 O O . ASN A 1 71 ? -11.043 -0.150 -12.544 1.00 86.25 71 ASN A O 1
ATOM 532 N N . SER A 1 72 ? -9.625 -1.676 -13.386 1.00 87.44 72 SER A N 1
ATOM 533 C CA . SER A 1 72 ? -9.811 -2.642 -12.296 1.00 87.44 72 SER A CA 1
ATOM 534 C C . SER A 1 72 ? -9.049 -2.272 -11.023 1.00 87.44 72 SER A C 1
ATOM 536 O O . SER A 1 72 ? -9.336 -2.828 -9.968 1.00 87.44 72 SER A O 1
ATOM 538 N N . ILE A 1 73 ? -8.093 -1.340 -11.097 1.00 90.44 73 ILE A N 1
ATOM 539 C CA . ILE A 1 73 ? -7.378 -0.844 -9.919 1.00 90.44 73 ILE A CA 1
ATOM 540 C C . ILE A 1 73 ? -8.345 0.030 -9.104 1.00 90.44 73 ILE A C 1
ATOM 542 O O . ILE A 1 73 ? -8.794 1.063 -9.617 1.00 90.44 73 ILE A O 1
ATOM 546 N N . PRO A 1 74 ? -8.670 -0.336 -7.848 1.00 90.50 74 PRO A N 1
ATOM 547 C CA . PRO A 1 74 ? -9.518 0.499 -7.007 1.00 90.50 74 PRO A CA 1
ATOM 548 C C . PRO A 1 74 ? -8.841 1.849 -6.744 1.00 90.50 74 PRO A C 1
ATOM 550 O O . PRO A 1 74 ? -7.618 1.961 -6.777 1.00 90.50 74 PRO A O 1
ATOM 553 N N . MET A 1 75 ? -9.610 2.897 -6.453 1.00 91.94 75 MET A N 1
ATOM 554 C CA . MET A 1 75 ? -9.003 4.139 -5.968 1.00 91.94 75 MET A CA 1
ATOM 555 C C . MET A 1 75 ? -8.437 3.932 -4.560 1.00 91.94 75 MET A C 1
ATOM 557 O O . MET A 1 75 ? -9.065 3.291 -3.711 1.00 91.94 75 MET A O 1
ATOM 561 N N . LEU A 1 76 ? -7.252 4.486 -4.316 1.00 90.19 76 LEU A N 1
ATOM 562 C CA . LEU A 1 76 ? -6.616 4.484 -3.008 1.00 90.19 76 LEU A CA 1
ATOM 563 C C . LEU A 1 76 ? -7.441 5.329 -2.034 1.00 90.19 76 LEU A C 1
ATOM 565 O O . LEU A 1 76 ? -7.841 6.454 -2.335 1.00 90.19 76 LEU A O 1
ATOM 569 N N . ASN A 1 77 ? -7.686 4.775 -0.859 1.00 84.69 77 ASN A N 1
ATOM 570 C CA . ASN A 1 77 ? -8.336 5.423 0.263 1.00 84.69 77 ASN A CA 1
ATOM 571 C C . ASN A 1 77 ? -7.490 5.220 1.528 1.00 84.69 77 ASN A C 1
ATOM 573 O O . ASN A 1 77 ? -6.450 4.567 1.496 1.00 84.69 77 ASN A O 1
ATOM 577 N N . GLY A 1 78 ? -7.939 5.789 2.647 1.00 80.69 78 GLY A N 1
ATOM 578 C CA . GLY A 1 78 ? -7.204 5.756 3.913 1.00 80.69 78 GLY A CA 1
ATOM 579 C C . GLY A 1 78 ? -6.862 4.356 4.441 1.00 80.69 78 GLY A C 1
ATOM 580 O O . GLY A 1 78 ? -5.880 4.231 5.159 1.00 80.69 78 GLY A O 1
ATOM 581 N N . SER A 1 79 ? -7.634 3.321 4.091 1.00 80.44 79 SER A N 1
ATOM 582 C CA . SER A 1 79 ? -7.574 1.996 4.724 1.00 80.44 79 SER A CA 1
ATOM 583 C C . SER A 1 79 ? -7.280 0.830 3.774 1.00 80.44 79 SER A C 1
ATOM 585 O O . SER A 1 79 ? -6.998 -0.271 4.241 1.00 80.44 79 SER A O 1
ATOM 587 N N . ASN A 1 80 ? -7.331 1.029 2.454 1.00 88.00 80 ASN A N 1
ATOM 588 C CA . ASN A 1 80 ? -7.179 -0.043 1.460 1.00 88.00 80 ASN A CA 1
ATOM 589 C C . ASN A 1 80 ? -5.774 -0.133 0.842 1.00 88.00 80 ASN A C 1
ATOM 591 O O . ASN A 1 80 ? -5.614 -0.778 -0.192 1.00 88.00 80 ASN A O 1
ATOM 595 N N . PHE A 1 81 ? -4.755 0.501 1.434 1.00 89.12 81 PHE A N 1
ATOM 596 C CA . PHE A 1 81 ? -3.421 0.603 0.829 1.00 89.12 81 PHE A CA 1
ATOM 597 C C . PHE A 1 81 ? -2.815 -0.753 0.427 1.00 89.12 81 PHE A C 1
ATOM 599 O O . PHE A 1 81 ? -2.241 -0.863 -0.656 1.00 89.12 81 PHE A O 1
ATOM 606 N N . LYS A 1 82 ? -2.964 -1.792 1.261 1.00 87.69 82 LYS A N 1
AT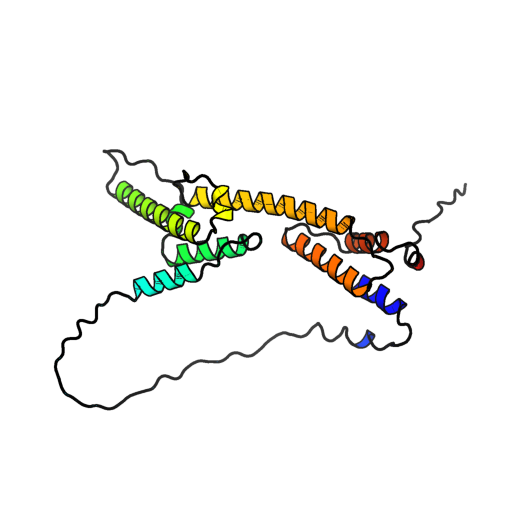OM 607 C CA . LYS A 1 82 ? -2.438 -3.140 0.975 1.00 87.69 82 LYS A CA 1
ATOM 608 C C . LYS A 1 82 ? -3.073 -3.737 -0.283 1.00 87.69 82 LYS A C 1
ATOM 610 O O . LYS A 1 82 ? -2.353 -4.059 -1.225 1.00 87.69 82 LYS A O 1
ATOM 615 N N . ASP A 1 83 ? -4.403 -3.795 -0.315 1.00 89.94 83 ASP A N 1
ATOM 616 C CA . ASP A 1 83 ? -5.165 -4.341 -1.443 1.00 89.94 83 ASP A CA 1
ATOM 617 C C . ASP A 1 83 ? -4.941 -3.509 -2.711 1.00 89.94 83 ASP A C 1
ATOM 619 O O . ASP A 1 83 ? -4.815 -4.032 -3.818 1.00 89.94 83 ASP A O 1
ATOM 623 N N . TRP A 1 84 ? -4.867 -2.187 -2.563 1.00 94.06 84 TRP A N 1
ATOM 624 C CA . TRP A 1 84 ? -4.573 -1.275 -3.658 1.00 94.06 84 TRP A CA 1
ATOM 625 C C . TRP A 1 84 ? -3.191 -1.544 -4.264 1.00 94.06 84 TRP A C 1
ATOM 627 O O . TRP A 1 84 ? -3.081 -1.721 -5.478 1.00 94.06 84 TRP A O 1
ATOM 637 N N . LYS A 1 85 ? -2.147 -1.624 -3.427 1.00 93.25 85 LYS A N 1
ATOM 638 C CA . LYS A 1 85 ? -0.769 -1.894 -3.860 1.00 93.25 85 LYS A CA 1
ATOM 639 C C . LYS A 1 85 ? -0.677 -3.239 -4.578 1.00 93.25 85 LYS A C 1
ATOM 641 O O . LYS A 1 85 ? -0.041 -3.318 -5.625 1.00 93.25 85 LYS A O 1
ATOM 646 N N . GLU A 1 86 ? -1.327 -4.273 -4.056 1.00 93.50 86 GLU A N 1
ATOM 647 C CA . GLU A 1 86 ? -1.361 -5.594 -4.688 1.00 93.50 86 GLU A CA 1
ATOM 648 C C . GLU A 1 86 ? -2.008 -5.548 -6.080 1.00 93.50 86 GLU A C 1
ATOM 650 O O . GLU A 1 86 ? -1.395 -5.980 -7.057 1.00 93.50 86 GLU A O 1
ATOM 655 N N .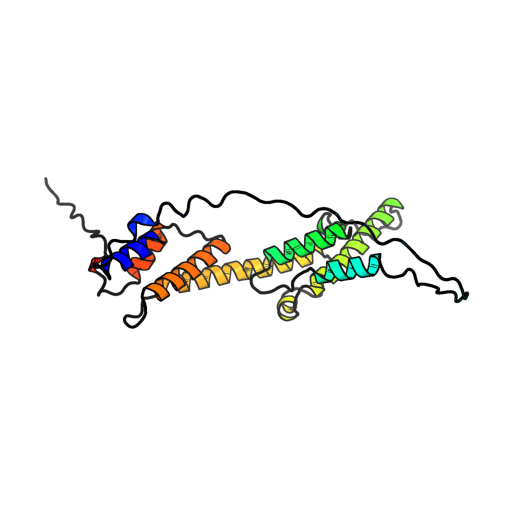 ASN A 1 87 ? -3.188 -4.933 -6.206 1.00 93.56 87 ASN A N 1
ATOM 656 C CA . ASN A 1 87 ? -3.872 -4.784 -7.494 1.00 93.56 87 ASN A CA 1
ATOM 657 C C . ASN A 1 87 ? -3.045 -3.992 -8.518 1.00 93.56 87 ASN A C 1
ATOM 659 O O . ASN A 1 87 ? -2.991 -4.362 -9.691 1.00 93.56 87 ASN A O 1
ATOM 663 N N . VAL A 1 88 ? -2.371 -2.922 -8.082 1.00 94.56 88 VAL A N 1
ATOM 664 C CA . VAL A 1 88 ? -1.444 -2.156 -8.927 1.00 94.56 88 VAL A CA 1
ATOM 665 C C . VAL A 1 88 ? -0.329 -3.058 -9.456 1.00 94.56 88 VAL A C 1
ATOM 667 O O . VAL A 1 88 ? -0.083 -3.073 -10.660 1.00 94.56 88 VAL A O 1
ATOM 670 N N . LEU A 1 89 ? 0.332 -3.823 -8.583 1.00 94.69 89 LEU A N 1
ATOM 671 C CA . LEU A 1 89 ? 1.444 -4.692 -8.978 1.00 94.69 89 LEU A CA 1
ATOM 672 C C . LEU A 1 89 ? 1.000 -5.797 -9.943 1.00 94.69 89 LEU A C 1
ATOM 674 O O . LEU A 1 89 ? 1.697 -6.052 -10.923 1.00 94.69 89 LEU A O 1
ATOM 678 N N . ILE A 1 90 ? -0.173 -6.397 -9.718 1.00 93.44 90 ILE A N 1
ATOM 679 C CA . ILE A 1 90 ? -0.758 -7.396 -10.624 1.00 93.44 90 ILE A CA 1
ATOM 680 C C . ILE A 1 90 ? -0.991 -6.787 -12.009 1.00 93.44 90 ILE A C 1
ATOM 682 O O . ILE A 1 90 ? -0.558 -7.354 -13.009 1.00 93.44 90 ILE A O 1
ATOM 686 N N . VAL A 1 91 ? -1.627 -5.614 -12.082 1.00 92.62 91 VAL A N 1
ATOM 687 C CA . VAL A 1 91 ? -1.915 -4.950 -13.362 1.00 92.62 91 VAL A CA 1
ATOM 688 C C . VAL A 1 91 ? -0.634 -4.567 -14.099 1.00 92.62 91 VAL A C 1
ATOM 690 O O . VAL A 1 91 ? -0.541 -4.789 -15.306 1.00 92.62 91 VAL A O 1
ATOM 693 N N . LEU A 1 92 ? 0.370 -4.040 -13.391 1.00 93.81 92 LEU A N 1
ATOM 694 C CA . LEU A 1 92 ? 1.671 -3.733 -13.989 1.00 93.81 92 LEU A CA 1
ATOM 695 C C . LEU A 1 92 ? 2.358 -4.993 -14.526 1.00 93.81 92 LEU A C 1
ATOM 697 O O . LEU A 1 92 ? 2.893 -4.952 -15.632 1.00 93.81 92 LEU A O 1
ATOM 701 N N . GLY A 1 93 ? 2.293 -6.109 -13.794 1.00 92.81 93 GLY A N 1
ATOM 702 C CA . GLY A 1 93 ? 2.815 -7.402 -14.237 1.00 92.81 93 GLY A CA 1
ATOM 703 C C . GLY A 1 93 ? 2.091 -7.940 -15.473 1.00 92.81 93 GLY A C 1
ATOM 704 O O . GLY A 1 93 ? 2.734 -8.296 -16.452 1.00 92.81 93 GLY A O 1
ATOM 705 N N . CYS A 1 94 ? 0.754 -7.917 -15.494 1.00 89.38 94 CYS A N 1
ATOM 706 C CA . CYS A 1 94 ? -0.042 -8.350 -16.651 1.00 89.38 94 CYS A CA 1
ATOM 707 C C . CYS A 1 94 ? 0.193 -7.509 -17.916 1.00 89.38 94 CYS A C 1
ATOM 709 O O . CYS A 1 94 ? -0.170 -7.934 -19.011 1.00 89.38 94 CYS A O 1
ATOM 711 N N . MET A 1 95 ? 0.740 -6.302 -17.768 1.00 88.44 95 MET A N 1
ATOM 712 C CA . MET A 1 95 ? 1.043 -5.385 -18.866 1.00 88.44 95 MET A CA 1
ATOM 713 C C . MET A 1 95 ? 2.536 -5.349 -19.231 1.00 88.44 95 MET A C 1
ATOM 715 O O . MET A 1 95 ? 2.912 -4.540 -20.080 1.00 88.44 95 MET A O 1
ATOM 719 N N . ASP A 1 96 ? 3.376 -6.177 -18.597 1.00 90.31 96 ASP A N 1
ATOM 720 C CA . ASP A 1 96 ? 4.843 -6.166 -18.725 1.00 90.31 96 ASP A CA 1
ATOM 721 C C . ASP A 1 96 ? 5.472 -4.785 -18.428 1.00 90.31 96 ASP A C 1
ATOM 723 O O . ASP A 1 96 ? 6.435 -4.346 -19.062 1.00 90.31 96 ASP A O 1
ATOM 727 N N . LEU A 1 97 ? 4.903 -4.062 -17.459 1.00 93.31 97 LEU A N 1
ATOM 728 C CA . LEU A 1 97 ? 5.324 -2.717 -17.051 1.00 93.31 97 LEU A CA 1
ATOM 729 C C . LEU A 1 97 ? 6.009 -2.677 -15.686 1.00 93.31 97 LEU A C 1
ATOM 731 O O . LEU A 1 97 ? 6.423 -1.608 -15.254 1.00 93.31 97 LEU A O 1
ATOM 735 N N . ASP A 1 98 ? 6.175 -3.805 -15.015 1.00 94.06 98 ASP A N 1
ATOM 736 C CA . ASP A 1 98 ? 6.735 -3.928 -13.667 1.00 94.06 98 ASP A CA 1
ATOM 737 C C . ASP A 1 98 ? 8.279 -3.959 -13.621 1.00 94.06 98 ASP A C 1
ATOM 739 O O . ASP A 1 98 ? 8.865 -4.033 -12.540 1.00 94.06 98 ASP A O 1
ATOM 743 N N . LEU A 1 99 ? 8.968 -3.876 -14.765 1.00 94.50 99 LEU A N 1
ATOM 744 C CA . LEU A 1 99 ? 10.437 -3.896 -14.843 1.00 94.50 99 LEU A CA 1
ATOM 745 C C . LEU A 1 99 ? 11.094 -2.838 -13.937 1.00 94.50 99 LEU A C 1
ATOM 747 O O . LEU A 1 99 ? 11.990 -3.170 -13.164 1.00 94.50 99 LEU A O 1
ATOM 751 N N . ALA A 1 100 ? 10.611 -1.595 -13.983 1.00 94.06 100 ALA A N 1
ATOM 752 C CA . ALA A 1 100 ? 11.120 -0.487 -13.174 1.00 94.06 100 ALA A CA 1
ATOM 753 C C . ALA A 1 100 ? 10.810 -0.612 -11.676 1.00 94.06 100 ALA A C 1
ATOM 755 O O . ALA A 1 100 ? 11.454 0.030 -10.852 1.00 94.06 100 ALA A O 1
ATOM 756 N N . ILE A 1 101 ? 9.837 -1.451 -11.312 1.00 94.38 101 ILE A N 1
ATOM 757 C CA . ILE A 1 101 ? 9.525 -1.767 -9.915 1.00 94.38 101 ILE A CA 1
ATOM 758 C C . ILE A 1 101 ? 10.466 -2.863 -9.393 1.00 94.38 101 ILE A C 1
ATOM 760 O O . ILE A 1 101 ? 10.905 -2.815 -8.242 1.00 94.38 101 ILE A O 1
ATOM 764 N N . ARG A 1 102 ? 10.800 -3.841 -10.245 1.00 93.31 102 ARG A N 1
ATOM 765 C CA . ARG A 1 102 ? 11.633 -5.002 -9.897 1.00 93.31 102 ARG A CA 1
ATOM 766 C C . ARG A 1 102 ? 13.122 -4.667 -9.840 1.00 93.31 102 ARG A C 1
ATOM 768 O O . ARG A 1 102 ? 13.794 -5.057 -8.888 1.00 93.31 102 ARG A O 1
ATOM 775 N N . ILE A 1 103 ? 13.627 -3.937 -10.831 1.00 91.06 103 ILE A N 1
ATOM 776 C CA . ILE A 1 103 ? 15.060 -3.669 -11.005 1.00 91.06 103 ILE A CA 1
ATOM 777 C C . ILE A 1 103 ? 15.370 -2.218 -10.640 1.00 91.06 103 ILE A C 1
ATOM 779 O O . ILE A 1 103 ? 14.584 -1.312 -10.920 1.00 91.06 103 ILE A O 1
ATOM 783 N N . GLU A 1 104 ? 16.520 -1.999 -10.003 1.00 89.00 104 GLU A N 1
ATOM 784 C CA . GLU A 1 104 ? 17.030 -0.652 -9.740 1.00 89.00 104 GLU A CA 1
ATOM 785 C C . GLU A 1 104 ? 17.266 0.136 -11.030 1.00 89.00 104 GLU A C 1
ATOM 787 O O . GLU A 1 104 ? 17.422 -0.433 -12.114 1.00 89.00 104 GLU A O 1
ATOM 792 N N . LYS A 1 105 ? 17.275 1.466 -10.904 1.00 88.94 105 LYS A N 1
ATOM 793 C CA . LYS A 1 105 ? 17.505 2.361 -12.033 1.00 88.94 105 LYS A CA 1
ATOM 794 C C . LYS A 1 105 ? 18.863 2.039 -12.673 1.00 88.94 105 LYS A C 1
ATOM 796 O O . LYS A 1 105 ? 19.879 2.146 -11.984 1.00 88.94 105 LYS A O 1
ATOM 801 N N . PRO A 1 106 ? 18.906 1.675 -13.967 1.00 86.81 106 PRO A N 1
ATOM 802 C CA . PRO A 1 106 ? 20.167 1.456 -14.653 1.00 86.81 106 PRO A CA 1
ATOM 803 C C . PRO A 1 106 ? 20.992 2.744 -14.681 1.00 86.81 106 PRO A C 1
ATOM 805 O O . PRO A 1 106 ? 20.444 3.851 -14.671 1.00 86.81 106 PRO A O 1
ATOM 808 N N . ALA A 1 107 ? 22.316 2.602 -14.744 1.00 83.75 107 ALA A N 1
ATOM 809 C CA . ALA A 1 107 ? 23.202 3.748 -14.883 1.00 83.75 107 ALA A CA 1
ATOM 810 C C . ALA A 1 107 ? 22.840 4.566 -16.132 1.00 83.75 107 ALA A C 1
ATOM 812 O O . ALA A 1 107 ? 22.465 4.011 -17.169 1.00 83.75 107 ALA A O 1
ATOM 813 N N . SER A 1 108 ? 22.968 5.890 -16.027 1.00 82.56 108 SER A N 1
ATOM 814 C CA . SER A 1 108 ? 22.759 6.786 -17.161 1.00 82.56 108 SER A CA 1
ATOM 815 C C . SER A 1 108 ? 23.649 6.374 -18.332 1.00 82.56 108 SER A C 1
ATOM 817 O O . SER A 1 108 ? 24.835 6.081 -18.152 1.00 82.56 108 SER A O 1
ATOM 819 N N . LEU A 1 109 ? 23.064 6.366 -19.528 1.00 85.25 109 LEU A N 1
ATOM 820 C CA . LEU A 1 109 ? 23.774 6.033 -20.756 1.00 85.25 109 LEU A CA 1
ATOM 821 C C . LEU A 1 109 ? 24.951 6.994 -20.977 1.00 85.25 109 LEU A C 1
ATOM 823 O O . LEU A 1 109 ? 24.837 8.197 -20.741 1.00 85.25 109 LEU A O 1
ATOM 827 N N . LYS A 1 110 ? 26.075 6.446 -21.442 1.00 85.06 110 LYS A N 1
ATOM 828 C CA . LYS A 1 110 ? 27.247 7.193 -21.918 1.00 85.06 110 LYS A CA 1
ATOM 829 C C . LYS A 1 110 ? 27.376 6.982 -23.427 1.00 85.06 110 LYS A C 1
ATOM 831 O O . LYS A 1 110 ? 26.873 5.990 -23.948 1.00 85.06 110 LYS A O 1
ATOM 836 N N . ASP A 1 111 ? 28.108 7.848 -24.124 1.00 76.56 111 ASP A N 1
ATOM 837 C CA . ASP A 1 111 ? 28.291 7.728 -25.583 1.00 76.56 111 ASP A CA 1
ATOM 838 C C . ASP A 1 111 ? 28.948 6.399 -26.010 1.00 76.56 111 ASP A C 1
ATOM 840 O O . ASP A 1 111 ? 28.721 5.918 -27.116 1.00 76.56 111 ASP A O 1
ATOM 844 N N . ALA A 1 112 ? 29.706 5.765 -25.107 1.00 81.62 112 ALA A N 1
ATOM 845 C CA . ALA A 1 112 ? 30.334 4.457 -25.304 1.00 81.62 112 ALA A CA 1
ATOM 846 C C . ALA A 1 112 ? 29.467 3.253 -24.868 1.00 81.62 112 ALA A C 1
ATOM 848 O O . ALA A 1 112 ? 29.954 2.124 -24.869 1.00 81.62 112 ALA A O 1
ATOM 849 N N . SER A 1 113 ? 28.216 3.462 -24.440 1.00 85.88 113 SER A N 1
ATOM 850 C CA . SER A 1 113 ? 27.331 2.373 -24.005 1.00 85.88 113 SER A CA 1
ATOM 851 C C . SER A 1 113 ? 27.007 1.413 -25.152 1.00 85.88 113 SER A C 1
ATOM 853 O O . SER A 1 113 ? 26.751 1.836 -26.283 1.00 85.88 113 SER A O 1
ATOM 855 N N . SER A 1 114 ? 26.953 0.115 -24.841 1.00 89.19 114 SER A N 1
ATOM 856 C CA . SER A 1 114 ? 26.593 -0.913 -25.817 1.00 89.19 114 SER A CA 1
ATOM 857 C C . SER A 1 114 ? 25.174 -0.678 -26.362 1.00 89.19 114 SER A C 1
ATOM 859 O O . SER A 1 114 ? 24.299 -0.198 -25.629 1.00 89.19 114 SER A O 1
ATOM 861 N N . PRO A 1 115 ? 24.884 -1.046 -27.626 1.00 88.88 115 PRO A N 1
ATOM 862 C CA . PRO A 1 115 ? 23.520 -1.055 -28.151 1.00 88.88 115 PRO A CA 1
ATOM 863 C C . PRO A 1 115 ? 22.516 -1.801 -27.255 1.00 88.88 115 PRO A C 1
ATOM 865 O O . PRO A 1 115 ? 21.358 -1.388 -27.165 1.00 88.88 115 PRO A O 1
ATOM 868 N N . ASP A 1 116 ? 22.948 -2.861 -26.569 1.00 87.75 116 ASP A N 1
ATOM 869 C CA . ASP A 1 116 ? 22.090 -3.627 -25.658 1.00 87.75 116 ASP A CA 1
ATOM 870 C C . ASP A 1 116 ? 21.788 -2.869 -24.359 1.00 87.75 116 ASP A C 1
ATOM 872 O O . ASP A 1 116 ? 20.642 -2.865 -23.903 1.00 87.75 116 ASP A O 1
ATOM 876 N N . ASP A 1 117 ? 22.766 -2.141 -23.812 1.00 87.62 117 ASP A N 1
ATOM 877 C CA . ASP A 1 117 ? 22.570 -1.288 -22.631 1.00 87.62 117 ASP A CA 1
ATOM 878 C C . ASP A 1 117 ? 21.549 -0.187 -22.921 1.00 87.62 117 ASP A C 1
ATOM 880 O O . ASP A 1 117 ? 20.647 0.068 -22.121 1.00 87.62 117 ASP A O 1
ATOM 884 N N . ARG A 1 118 ? 21.641 0.418 -24.111 1.00 88.19 118 ARG A N 1
ATOM 885 C CA . ARG A 1 118 ? 20.687 1.431 -24.581 1.00 88.19 118 ARG A CA 1
ATOM 886 C C . ARG A 1 118 ? 19.271 0.869 -24.664 1.00 88.19 118 ARG A C 1
ATOM 888 O O . ARG A 1 118 ? 18.345 1.475 -24.128 1.00 88.19 118 ARG A O 1
ATOM 895 N N . ARG A 1 119 ? 19.099 -0.318 -25.257 1.00 89.56 119 ARG A N 1
ATOM 896 C CA . ARG A 1 119 ? 17.791 -0.996 -25.335 1.00 89.56 119 ARG A CA 1
ATOM 897 C C . ARG A 1 119 ? 17.228 -1.322 -23.953 1.00 89.56 119 ARG A C 1
ATOM 899 O O . ARG A 1 119 ? 16.023 -1.190 -23.741 1.00 89.56 119 ARG A O 1
ATOM 906 N N . ASN A 1 120 ? 18.068 -1.767 -23.023 1.00 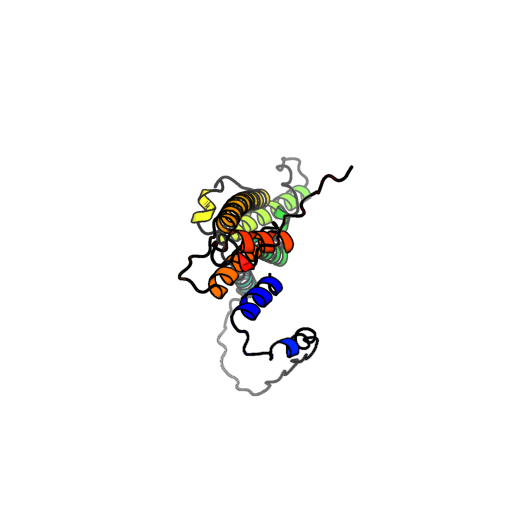89.00 120 ASN A N 1
ATOM 907 C CA . ASN A 1 120 ? 17.642 -2.090 -21.663 1.00 89.00 120 ASN A CA 1
ATOM 908 C C . ASN A 1 120 ? 17.222 -0.834 -20.893 1.00 89.00 120 ASN A C 1
ATOM 910 O O . ASN A 1 120 ? 16.167 -0.842 -20.255 1.00 89.00 120 ASN A O 1
ATOM 914 N N . PHE A 1 121 ? 17.984 0.256 -21.017 1.00 90.88 121 PHE A N 1
ATOM 915 C CA . PHE A 1 121 ? 17.633 1.549 -20.437 1.00 90.88 121 PHE A CA 1
ATOM 916 C C . PHE A 1 121 ? 16.299 2.071 -20.988 1.00 90.88 121 PHE A C 1
ATOM 918 O O . PHE A 1 121 ? 15.418 2.426 -20.215 1.00 90.88 121 PHE A O 1
ATOM 925 N N . GLU A 1 122 ? 16.092 2.040 -22.307 1.00 91.62 122 GLU A N 1
ATOM 926 C CA . GLU A 1 122 ? 14.834 2.476 -22.935 1.00 91.62 122 GLU A CA 1
ATOM 927 C C . GLU A 1 122 ? 13.622 1.646 -22.482 1.00 91.62 122 GLU A C 1
ATOM 929 O O . GLU A 1 122 ? 12.545 2.193 -22.226 1.00 91.62 122 GLU A O 1
ATOM 934 N N . LYS A 1 123 ? 13.783 0.321 -22.348 1.00 92.12 123 LYS A N 1
ATOM 935 C CA . LYS A 1 123 ? 12.735 -0.564 -21.812 1.00 92.12 123 LYS A CA 1
ATOM 936 C C . LYS A 1 123 ? 12.403 -0.222 -20.361 1.00 92.12 123 LYS A C 1
ATOM 938 O O . LYS A 1 123 ? 11.222 -0.139 -20.016 1.00 92.12 123 LYS A O 1
ATOM 943 N N . TRP A 1 124 ? 13.425 -0.016 -19.531 1.00 94.88 124 TRP A N 1
ATOM 944 C CA . TRP A 1 124 ? 13.255 0.380 -18.136 1.00 94.88 124 TRP A CA 1
ATOM 945 C C . TRP A 1 124 ? 12.561 1.741 -18.034 1.00 94.88 124 TRP A C 1
ATOM 947 O O . TRP A 1 124 ? 11.560 1.855 -17.335 1.00 94.88 124 TRP A O 1
ATOM 957 N N . GLU A 1 125 ? 12.996 2.734 -18.809 1.00 94.06 125 GLU A N 1
ATOM 958 C CA . GLU A 1 125 ? 12.431 4.087 -18.810 1.00 94.06 125 GLU A CA 1
ATOM 959 C C . GLU A 1 125 ? 10.960 4.088 -19.252 1.00 94.06 125 GLU A C 1
ATOM 961 O O . GLU A 1 125 ? 10.105 4.737 -18.644 1.00 94.06 125 GLU A O 1
ATOM 966 N N . ARG A 1 126 ? 10.618 3.287 -20.270 1.00 93.88 126 ARG A N 1
ATOM 967 C CA . ARG A 1 126 ? 9.226 3.087 -20.691 1.00 93.88 126 ARG A CA 1
ATOM 968 C C . ARG A 1 126 ? 8.381 2.477 -19.571 1.00 93.88 126 ARG A C 1
ATOM 970 O O . ARG A 1 126 ? 7.278 2.961 -19.313 1.00 93.88 126 ARG A O 1
ATOM 977 N N . SER A 1 127 ? 8.877 1.419 -18.933 1.00 95.50 127 SER A N 1
ATOM 978 C CA . SER A 1 127 ? 8.209 0.759 -17.805 1.00 95.50 127 SER A CA 1
ATOM 979 C C . SER A 1 127 ? 8.026 1.719 -16.625 1.00 95.50 127 SER A C 1
ATOM 981 O O . SER A 1 127 ? 6.930 1.793 -16.068 1.00 95.50 127 SER A O 1
ATOM 983 N N . ASN A 1 128 ? 9.046 2.520 -16.313 1.00 95.25 128 ASN A N 1
ATOM 984 C CA . ASN A 1 128 ? 9.037 3.535 -15.267 1.00 95.25 128 ASN A CA 1
ATOM 985 C C . ASN A 1 128 ? 7.958 4.599 -15.520 1.00 95.25 128 ASN A C 1
ATOM 987 O O . ASN A 1 128 ? 7.063 4.800 -14.694 1.00 95.25 128 ASN A O 1
ATOM 991 N N . ARG A 1 129 ? 7.978 5.219 -16.707 1.00 94.50 129 ARG A N 1
ATOM 992 C CA . ARG A 1 129 ? 7.013 6.253 -17.105 1.00 94.50 129 ARG A CA 1
ATOM 993 C C . ARG A 1 129 ? 5.572 5.746 -17.055 1.00 94.50 129 ARG A C 1
ATOM 995 O O . ARG A 1 129 ? 4.695 6.428 -16.527 1.00 94.50 129 ARG A O 1
ATOM 1002 N N . MET A 1 130 ? 5.313 4.564 -17.612 1.00 93.44 130 MET A N 1
ATOM 1003 C CA . MET A 1 130 ? 3.959 4.003 -17.652 1.00 93.44 130 MET A CA 1
ATOM 1004 C C . MET A 1 130 ? 3.472 3.585 -16.261 1.00 93.44 130 MET A C 1
ATOM 1006 O O . MET A 1 130 ? 2.320 3.853 -15.918 1.00 93.44 130 MET A O 1
ATOM 1010 N N . SER A 1 131 ? 4.348 2.997 -15.442 1.00 94.62 131 SER A N 1
ATOM 1011 C CA . SER A 1 131 ? 4.030 2.653 -14.054 1.00 94.62 131 SER A CA 1
ATOM 1012 C C . SER A 1 131 ? 3.650 3.886 -13.249 1.00 94.62 131 SER A C 1
ATOM 1014 O O . SER A 1 131 ? 2.607 3.885 -12.602 1.00 94.62 131 SER A O 1
ATOM 1016 N N . LEU A 1 132 ? 4.420 4.975 -13.353 1.00 92.94 132 LEU A N 1
ATOM 1017 C CA . LEU A 1 132 ? 4.093 6.237 -12.686 1.00 92.94 132 LEU A CA 1
ATOM 1018 C C . LEU A 1 132 ? 2.703 6.751 -13.064 1.00 92.94 132 LEU A C 1
ATOM 1020 O O . LEU A 1 132 ? 1.947 7.156 -12.184 1.00 92.94 132 LEU A O 1
ATOM 1024 N N . MET A 1 133 ? 2.340 6.714 -14.349 1.00 91.12 133 MET A N 1
ATOM 1025 C CA . MET A 1 133 ? 1.014 7.155 -14.794 1.00 91.12 133 MET A CA 1
ATOM 1026 C C . MET A 1 133 ? -0.114 6.309 -14.186 1.00 91.12 133 MET A C 1
ATOM 1028 O O . MET A 1 133 ? -1.114 6.862 -13.727 1.00 91.12 133 MET A O 1
ATOM 1032 N N . ILE A 1 134 ? 0.046 4.982 -14.160 1.00 91.69 134 ILE A N 1
ATOM 1033 C CA . ILE A 1 134 ? -0.956 4.053 -13.615 1.00 91.69 134 ILE A CA 1
ATOM 1034 C C . ILE A 1 134 ? -1.086 4.225 -12.098 1.00 91.69 134 ILE A C 1
ATOM 1036 O O . ILE A 1 134 ? -2.198 4.368 -11.589 1.00 91.69 134 ILE A O 1
ATOM 1040 N N . ILE A 1 135 ? 0.043 4.281 -11.388 1.00 92.12 135 ILE A N 1
ATOM 1041 C CA . ILE A 1 135 ? 0.082 4.460 -9.934 1.00 92.12 135 ILE A CA 1
ATOM 1042 C C . ILE A 1 135 ? -0.556 5.804 -9.557 1.00 92.12 135 ILE A C 1
ATOM 1044 O O . ILE A 1 135 ? -1.490 5.834 -8.758 1.00 92.12 135 ILE A O 1
ATOM 1048 N N . LYS A 1 136 ? -0.123 6.917 -10.175 1.00 89.75 136 LYS A N 1
ATOM 1049 C CA . LYS A 1 136 ? -0.658 8.261 -9.888 1.00 89.75 136 LYS A CA 1
ATOM 1050 C C . LYS A 1 136 ? -2.161 8.347 -10.152 1.00 89.75 136 LYS A C 1
ATOM 1052 O O . LYS A 1 136 ? -2.875 8.959 -9.360 1.00 89.75 136 LYS A O 1
ATOM 1057 N N . ARG A 1 137 ? -2.666 7.706 -11.214 1.00 89.44 137 ARG A N 1
ATOM 1058 C CA . ARG A 1 137 ? -4.106 7.671 -11.526 1.00 89.44 137 ARG A CA 1
ATOM 1059 C C . ARG A 1 137 ? -4.934 7.074 -10.389 1.00 89.44 137 ARG A C 1
ATOM 1061 O O . ARG A 1 137 ? -6.000 7.600 -10.089 1.00 89.44 137 ARG A O 1
ATOM 1068 N N . GLY A 1 138 ? -4.450 5.996 -9.773 1.00 86.88 138 GLY A N 1
ATOM 1069 C CA . GLY A 1 138 ? -5.137 5.319 -8.672 1.00 86.88 138 GLY A CA 1
ATOM 1070 C C . GLY A 1 138 ? -5.151 6.106 -7.360 1.00 86.88 138 GLY A C 1
ATOM 1071 O O . GLY A 1 138 ? -5.836 5.695 -6.431 1.00 86.88 138 GLY A O 1
ATOM 1072 N N . ILE A 1 139 ? -4.421 7.222 -7.269 1.00 88.38 139 ILE A N 1
ATOM 1073 C CA . ILE A 1 139 ? -4.262 8.008 -6.043 1.00 88.38 139 ILE A CA 1
ATOM 1074 C C . ILE A 1 139 ? -5.068 9.308 -6.161 1.00 88.38 139 ILE A C 1
ATOM 1076 O O . ILE A 1 139 ? -4.763 10.121 -7.041 1.00 88.38 139 ILE A O 1
ATOM 1080 N N . PRO A 1 140 ? -6.062 9.547 -5.287 1.00 86.25 140 PRO A N 1
ATOM 1081 C CA . PRO A 1 140 ? -6.739 10.838 -5.186 1.00 86.25 140 PRO A CA 1
ATOM 1082 C C . PRO A 1 140 ? -5.773 11.969 -4.820 1.00 86.25 140 PRO A C 1
ATOM 1084 O O . PRO A 1 140 ? -4.835 11.770 -4.052 1.00 86.25 140 PRO A O 1
ATOM 1087 N N . GLU A 1 141 ? -6.043 13.179 -5.305 1.00 80.88 141 GLU A N 1
ATOM 1088 C CA . GLU A 1 141 ? -5.197 14.361 -5.080 1.00 80.88 141 GLU A CA 1
ATOM 1089 C C . GLU A 1 141 ? -4.938 14.658 -3.593 1.00 80.88 141 GLU A C 1
ATOM 1091 O O . GLU A 1 141 ? -3.813 14.985 -3.220 1.00 80.88 141 GLU A O 1
ATOM 1096 N N . ALA A 1 142 ? -5.926 14.402 -2.727 1.00 78.44 142 ALA A N 1
ATOM 1097 C CA . ALA A 1 142 ? -5.804 14.536 -1.273 1.00 78.44 142 ALA A CA 1
ATOM 1098 C C . ALA A 1 142 ? -4.646 13.719 -0.663 1.00 78.44 142 ALA A C 1
ATOM 1100 O O . ALA A 1 142 ? -4.087 14.113 0.356 1.00 78.44 142 ALA A O 1
ATOM 1101 N N . PHE A 1 143 ? -4.271 12.598 -1.287 1.00 75.25 143 PHE A N 1
ATOM 1102 C CA . PHE A 1 143 ? -3.140 11.767 -0.865 1.00 75.25 143 PHE A CA 1
ATOM 1103 C C . PHE A 1 143 ? -1.856 12.064 -1.655 1.00 75.25 143 PHE A C 1
ATOM 1105 O O . PHE A 1 143 ? -0.779 11.649 -1.233 1.00 75.25 143 PHE A O 1
ATOM 1112 N N . ARG A 1 144 ? -1.945 12.786 -2.784 1.00 71.75 144 ARG A N 1
ATOM 1113 C CA . ARG A 1 144 ? -0.779 13.163 -3.604 1.00 71.75 144 ARG A CA 1
ATOM 1114 C C . ARG A 1 144 ? 0.015 14.309 -3.002 1.00 71.75 144 ARG A C 1
ATOM 1116 O O . ARG A 1 144 ? 1.230 14.268 -3.094 1.00 71.75 144 ARG A O 1
ATOM 1123 N N . GLY A 1 145 ? -0.640 15.275 -2.351 1.00 64.06 145 GLY A N 1
ATOM 1124 C CA . GLY A 1 145 ? 0.030 16.454 -1.777 1.00 64.06 145 GLY A CA 1
ATOM 1125 C C . GLY A 1 14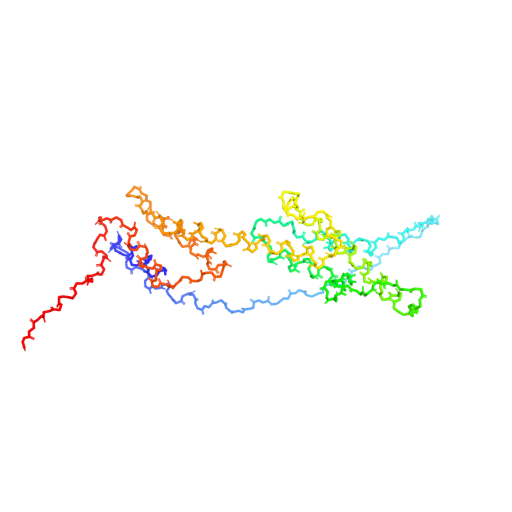5 ? 1.087 16.142 -0.707 1.00 64.06 145 GLY A C 1
ATOM 1126 O O . GLY A 1 145 ? 1.877 17.010 -0.355 1.00 64.06 145 GLY A O 1
ATOM 1127 N N . ALA A 1 146 ? 1.119 14.906 -0.199 1.00 59.12 146 ALA A N 1
ATOM 1128 C CA . ALA A 1 146 ? 2.137 14.439 0.733 1.00 59.12 146 ALA A CA 1
ATOM 1129 C C . ALA A 1 146 ? 3.405 13.898 0.034 1.00 59.12 146 ALA A C 1
ATOM 1131 O O . ALA A 1 146 ? 4.457 13.828 0.663 1.00 59.12 146 ALA A O 1
ATOM 1132 N N . VAL A 1 147 ? 3.319 13.548 -1.255 1.00 62.41 147 VAL A N 1
ATOM 1133 C CA . VAL A 1 147 ? 4.413 12.976 -2.049 1.00 62.41 147 VAL A CA 1
ATOM 1134 C C . VAL A 1 147 ? 4.970 14.031 -2.995 1.00 62.41 147 VAL A C 1
ATOM 1136 O O . VAL A 1 147 ? 4.217 14.698 -3.698 1.00 62.41 147 VAL A O 1
ATOM 1139 N N . SER A 1 148 ? 6.298 14.175 -3.028 1.00 62.16 148 SER A N 1
ATOM 1140 C CA . SER A 1 148 ? 6.951 15.141 -3.916 1.00 62.16 148 SER A CA 1
ATOM 1141 C C . SER A 1 148 ? 6.586 14.876 -5.383 1.00 62.16 148 SER A C 1
ATOM 1143 O O . SER A 1 148 ? 6.730 13.754 -5.882 1.00 62.16 148 SER A O 1
ATOM 1145 N N . GLU A 1 149 ? 6.141 15.919 -6.091 1.00 64.44 149 GLU A N 1
ATOM 1146 C CA . GLU A 1 149 ? 5.902 15.879 -7.541 1.00 64.44 149 GLU A CA 1
ATOM 1147 C C . GLU A 1 149 ? 7.180 15.527 -8.328 1.00 64.44 149 GLU A C 1
ATOM 1149 O O . GLU A 1 149 ? 7.093 15.020 -9.448 1.00 64.44 149 GLU A O 1
ATOM 1154 N N . GLU A 1 150 ? 8.354 15.724 -7.719 1.00 65.56 150 GLU A N 1
ATOM 1155 C CA . GLU A 1 150 ? 9.681 15.559 -8.321 1.00 65.56 150 GLU A CA 1
ATOM 1156 C C . GLU A 1 150 ? 10.148 14.100 -8.434 1.00 65.56 150 GLU A C 1
ATOM 1158 O O . GLU A 1 150 ? 11.167 13.826 -9.073 1.00 65.56 150 GLU A O 1
ATOM 1163 N N . VAL A 1 151 ? 9.435 13.136 -7.837 1.00 77.00 151 VAL A N 1
ATOM 1164 C CA . VAL A 1 151 ? 9.849 11.728 -7.910 1.00 77.00 151 VAL A CA 1
ATOM 1165 C C . VAL A 1 151 ? 9.635 11.195 -9.328 1.00 77.00 151 VAL A C 1
ATOM 1167 O O . VAL A 1 151 ? 8.513 10.939 -9.775 1.00 77.00 151 VAL A O 1
ATOM 1170 N N . THR A 1 152 ? 10.749 11.003 -10.033 1.00 84.31 152 THR A N 1
ATOM 1171 C CA . THR A 1 152 ? 10.796 10.503 -11.417 1.00 84.31 152 THR A CA 1
ATOM 1172 C C . THR A 1 152 ? 10.864 8.980 -11.510 1.00 84.31 152 THR A C 1
ATOM 1174 O O . THR A 1 152 ? 10.761 8.443 -12.609 1.00 84.31 152 THR A O 1
ATOM 1177 N N . ASN A 1 153 ? 11.003 8.272 -10.386 1.00 90.69 153 ASN A N 1
ATOM 1178 C CA . ASN A 1 153 ? 11.113 6.815 -10.323 1.00 90.69 153 ASN A CA 1
ATOM 1179 C C . ASN A 1 153 ? 9.845 6.184 -9.717 1.00 90.69 153 ASN A C 1
ATOM 1181 O O . ASN A 1 153 ? 9.454 6.497 -8.594 1.00 90.69 153 ASN A O 1
ATOM 1185 N N . ALA A 1 154 ? 9.214 5.257 -10.439 1.00 92.56 154 ALA A N 1
ATOM 1186 C CA . ALA A 1 154 ? 7.997 4.562 -10.027 1.00 92.56 154 ALA A CA 1
ATOM 1187 C C . ALA A 1 154 ? 8.162 3.770 -8.723 1.00 92.56 154 ALA A C 1
ATOM 1189 O O . ALA A 1 154 ? 7.250 3.747 -7.895 1.00 92.56 154 ALA A O 1
ATOM 1190 N N . LYS A 1 155 ? 9.323 3.134 -8.530 1.00 93.44 155 LYS A N 1
ATOM 1191 C CA . LYS A 1 155 ? 9.630 2.330 -7.342 1.00 93.44 155 LYS A CA 1
ATOM 1192 C C . LYS A 1 155 ? 9.743 3.207 -6.099 1.00 93.44 155 LYS A C 1
ATOM 1194 O O . LYS A 1 155 ? 9.146 2.898 -5.072 1.00 93.44 155 LYS A O 1
ATOM 1199 N N . GLU A 1 156 ? 10.466 4.318 -6.214 1.00 91.88 156 GLU A N 1
ATOM 1200 C CA . GLU A 1 156 ? 10.613 5.306 -5.138 1.00 91.88 156 GLU A CA 1
ATOM 1201 C C . GLU A 1 156 ? 9.274 5.972 -4.818 1.00 91.88 156 GLU A C 1
ATOM 1203 O O . GLU A 1 156 ? 8.916 6.110 -3.651 1.00 91.88 156 GLU A O 1
ATOM 1208 N N . PHE A 1 157 ? 8.487 6.305 -5.845 1.00 91.31 157 PHE A N 1
ATOM 1209 C CA . PHE A 1 157 ? 7.163 6.894 -5.667 1.00 91.31 157 PHE A CA 1
ATOM 1210 C C . PHE A 1 157 ? 6.227 5.953 -4.896 1.00 91.31 157 PHE A C 1
ATOM 1212 O O . PHE A 1 157 ? 5.566 6.371 -3.946 1.00 91.31 157 PHE A O 1
ATOM 1219 N N . LEU A 1 158 ? 6.201 4.666 -5.260 1.00 91.31 158 LEU A N 1
ATOM 1220 C CA . LEU A 1 158 ? 5.409 3.659 -4.552 1.00 91.31 158 LEU A CA 1
ATOM 1221 C C . LEU A 1 158 ? 5.875 3.479 -3.097 1.00 91.31 158 LEU A C 1
ATOM 1223 O O . LEU A 1 158 ? 5.039 3.323 -2.207 1.00 91.31 158 LEU A O 1
ATOM 1227 N N . ALA A 1 159 ? 7.187 3.534 -2.850 1.00 90.50 159 ALA A N 1
ATOM 1228 C CA . ALA A 1 159 ? 7.762 3.436 -1.510 1.00 90.50 159 ALA A CA 1
ATOM 1229 C C . ALA A 1 159 ? 7.423 4.649 -0.626 1.00 90.50 159 ALA A C 1
ATOM 1231 O O . ALA A 1 159 ? 7.145 4.481 0.563 1.00 90.50 159 ALA A O 1
ATOM 1232 N N . GLU A 1 160 ? 7.396 5.866 -1.180 1.00 89.50 160 GLU A N 1
ATOM 1233 C CA . GLU A 1 160 ? 7.004 7.047 -0.403 1.00 89.50 160 GLU A CA 1
ATOM 1234 C C . GLU A 1 160 ? 5.521 6.973 -0.018 1.00 89.50 160 GLU A C 1
ATOM 1236 O O . GLU A 1 160 ? 5.183 7.182 1.147 1.00 89.50 160 GLU A O 1
ATOM 1241 N N . ILE A 1 161 ? 4.640 6.563 -0.941 1.00 88.62 161 ILE A N 1
ATOM 1242 C CA . ILE A 1 161 ? 3.226 6.304 -0.619 1.00 88.62 161 ILE A CA 1
ATOM 1243 C C . ILE A 1 161 ? 3.120 5.263 0.503 1.00 88.62 161 ILE A C 1
ATOM 1245 O O . ILE A 1 161 ? 2.455 5.510 1.507 1.00 88.62 161 ILE A O 1
ATOM 1249 N N . GLU A 1 162 ? 3.819 4.132 0.396 1.00 89.38 162 GLU A N 1
ATOM 1250 C CA . GLU A 1 162 ? 3.835 3.101 1.442 1.00 89.38 162 GLU A CA 1
ATOM 1251 C C . GLU A 1 162 ? 4.236 3.652 2.811 1.00 89.38 162 GLU A C 1
ATOM 1253 O O . GLU A 1 162 ? 3.608 3.346 3.826 1.00 89.38 162 GLU A O 1
ATOM 1258 N N . LYS A 1 163 ? 5.239 4.524 2.846 1.00 87.44 163 LYS A N 1
ATOM 1259 C CA . LYS A 1 163 ? 5.696 5.186 4.067 1.00 87.44 163 LYS A CA 1
ATOM 1260 C C . LYS A 1 163 ? 4.656 6.153 4.641 1.00 87.44 163 LYS A C 1
ATOM 1262 O O . LYS A 1 163 ? 4.538 6.235 5.866 1.00 87.44 163 LYS A O 1
ATOM 1267 N N . HIS A 1 164 ? 3.890 6.861 3.811 1.00 84.12 164 HIS A N 1
ATOM 1268 C CA . HIS A 1 164 ? 2.780 7.700 4.282 1.00 84.12 164 HIS A CA 1
ATOM 1269 C C . HIS A 1 164 ? 1.680 6.874 4.948 1.00 84.12 164 HIS A C 1
ATOM 1271 O O . HIS A 1 164 ? 1.239 7.222 6.046 1.00 84.12 164 HIS A O 1
ATOM 1277 N N . PHE A 1 165 ? 1.287 5.757 4.339 1.00 84.00 165 PHE A N 1
ATOM 1278 C CA . PHE A 1 165 ? 0.269 4.878 4.914 1.00 84.00 165 PHE A CA 1
ATOM 1279 C C . PHE A 1 165 ? 0.781 4.134 6.147 1.00 84.00 165 PHE A C 1
ATOM 1281 O O . PHE A 1 165 ? 0.067 4.056 7.136 1.00 84.00 165 PHE A O 1
ATOM 1288 N N . ALA A 1 166 ? 2.054 3.735 6.190 1.00 83.38 166 ALA A N 1
ATOM 1289 C CA . ALA A 1 166 ? 2.648 3.155 7.396 1.00 83.38 166 ALA A CA 1
ATOM 1290 C C . ALA A 1 166 ? 2.687 4.136 8.588 1.00 83.38 166 ALA A C 1
ATOM 1292 O O . ALA A 1 166 ? 2.574 3.721 9.744 1.00 83.38 166 ALA A O 1
ATOM 1293 N N . LYS A 1 167 ? 2.862 5.443 8.340 1.00 74.56 167 LYS A N 1
ATOM 1294 C CA . LYS A 1 167 ? 2.744 6.476 9.386 1.00 74.56 167 LYS A CA 1
ATOM 1295 C C . LYS A 1 167 ? 1.300 6.622 9.864 1.00 74.56 167 LYS A C 1
ATOM 1297 O O . LYS A 1 167 ? 1.084 6.729 11.070 1.00 74.56 167 LYS A O 1
ATOM 1302 N N . ASN A 1 168 ? 0.342 6.612 8.937 1.00 76.31 168 ASN A N 1
ATOM 1303 C CA . ASN A 1 168 ? -1.078 6.673 9.268 1.00 76.31 168 ASN A CA 1
ATOM 1304 C C . ASN A 1 168 ? -1.504 5.448 10.087 1.00 76.31 168 ASN A C 1
ATOM 1306 O O . ASN A 1 168 ? -2.031 5.629 11.176 1.00 76.31 168 ASN A O 1
ATOM 1310 N N . ASP A 1 169 ? -1.135 4.234 9.667 1.00 81.94 169 ASP A N 1
ATOM 1311 C CA . ASP A 1 169 ? -1.405 2.990 10.398 1.00 81.94 169 ASP A CA 1
ATOM 1312 C C . ASP A 1 169 ? -0.953 3.092 11.861 1.00 81.94 169 ASP A C 1
ATOM 1314 O O . ASP A 1 169 ? -1.689 2.707 12.765 1.00 81.94 169 ASP A O 1
ATOM 1318 N N . LYS A 1 170 ? 0.233 3.657 12.133 1.00 83.75 170 LYS A N 1
ATOM 1319 C CA . LYS A 1 170 ? 0.726 3.865 13.508 1.00 83.75 170 LYS A CA 1
ATOM 1320 C C . LYS A 1 170 ? -0.114 4.873 14.294 1.00 83.75 170 LYS A C 1
ATOM 1322 O O . LYS A 1 170 ? -0.401 4.637 15.469 1.00 83.75 170 LYS A O 1
ATOM 1327 N N . ALA A 1 171 ? -0.488 5.991 13.674 1.00 83.56 171 ALA A N 1
ATOM 1328 C CA . ALA A 1 171 ? -1.335 7.001 14.304 1.00 83.56 171 ALA A CA 1
ATOM 1329 C C . ALA A 1 171 ? -2.744 6.453 14.580 1.00 83.56 171 ALA A C 1
ATOM 1331 O O . ALA A 1 171 ? -3.220 6.549 15.710 1.00 83.56 171 ALA A O 1
ATOM 1332 N N . GLU A 1 172 ? -3.362 5.798 13.594 1.00 84.31 172 GLU A N 1
ATOM 1333 C CA . GLU A 1 172 ? -4.661 5.134 13.713 1.00 84.31 172 GLU A CA 1
ATOM 1334 C C . GLU A 1 172 ? -4.622 4.056 14.795 1.00 84.31 172 GLU A C 1
ATOM 1336 O O . GLU A 1 172 ? -5.497 4.016 15.656 1.00 84.31 172 GLU A O 1
ATOM 1341 N N . THR A 1 173 ? -3.569 3.239 14.823 1.00 87.06 173 THR A N 1
ATOM 1342 C CA . THR A 1 173 ? -3.350 2.234 15.867 1.00 87.06 173 THR A CA 1
ATOM 1343 C C . THR A 1 173 ? -3.342 2.863 17.262 1.00 87.06 173 THR A C 1
ATOM 1345 O O . THR A 1 173 ? -4.031 2.379 18.160 1.00 87.06 173 THR A O 1
ATOM 1348 N N . SER A 1 174 ? -2.608 3.965 17.450 1.00 89.00 174 SER A N 1
ATOM 1349 C CA . SER A 1 174 ? -2.563 4.699 18.721 1.00 89.00 174 SER A CA 1
ATOM 1350 C C . SER A 1 174 ? -3.935 5.268 19.104 1.00 89.00 174 SER A C 1
ATOM 1352 O O . SER A 1 174 ? -4.394 5.085 20.232 1.00 89.00 174 SER A O 1
ATOM 1354 N N . THR A 1 175 ? -4.645 5.886 18.154 1.00 91.19 175 THR A N 1
ATOM 1355 C CA . THR A 1 175 ? -5.995 6.429 18.372 1.00 91.19 175 THR A CA 1
ATOM 1356 C C . THR A 1 175 ? -7.014 5.336 18.706 1.00 91.19 175 THR A C 1
ATOM 1358 O O . THR A 1 175 ? -7.808 5.501 19.633 1.00 91.19 175 THR A O 1
ATOM 1361 N N . LEU A 1 176 ? -6.993 4.202 18.000 1.00 91.31 176 LEU A N 1
ATOM 1362 C CA . LEU A 1 176 ? -7.866 3.058 18.271 1.00 91.31 176 LEU A CA 1
ATOM 1363 C C . LEU A 1 176 ? -7.565 2.438 19.635 1.00 91.31 176 LEU A C 1
ATOM 1365 O O . LEU A 1 176 ? -8.501 2.121 20.365 1.00 91.31 176 LEU A O 1
ATOM 1369 N N . LEU A 1 177 ? -6.291 2.314 20.013 1.00 90.88 177 LEU A N 1
ATOM 1370 C CA . LEU A 1 177 ? -5.893 1.829 21.333 1.00 90.88 177 LEU A CA 1
ATOM 1371 C C . LEU A 1 177 ? -6.365 2.780 22.440 1.00 90.88 177 LEU A C 1
ATOM 1373 O O . LEU A 1 177 ? -6.963 2.342 23.422 1.00 90.88 177 LEU A O 1
ATOM 1377 N N . GLN A 1 178 ? -6.168 4.087 22.262 1.00 92.56 178 GLN A N 1
ATOM 1378 C CA . GLN A 1 178 ? -6.647 5.096 23.203 1.00 92.56 178 GLN A CA 1
ATOM 1379 C C . GLN A 1 178 ? -8.176 5.066 23.321 1.00 92.56 178 GLN A C 1
ATOM 1381 O O . GLN A 1 178 ? -8.707 5.133 24.431 1.00 92.56 178 GLN A O 1
ATOM 1386 N N . SER A 1 179 ? -8.885 4.921 22.197 1.00 90.44 179 SER A N 1
ATOM 1387 C CA . SER A 1 179 ? -10.341 4.768 22.157 1.00 90.44 179 SER A CA 1
ATOM 1388 C C . SER A 1 179 ? -10.785 3.505 22.894 1.00 90.44 179 SER A C 1
ATOM 1390 O O . SER A 1 179 ? -11.698 3.570 23.713 1.00 90.44 179 SER A O 1
ATOM 1392 N N . LEU A 1 180 ? -10.097 2.380 22.679 1.00 90.25 180 LEU A N 1
ATOM 1393 C CA . LEU A 1 180 ? -10.373 1.109 23.343 1.00 90.25 180 LEU A CA 1
ATOM 1394 C C . LEU A 1 180 ? -10.237 1.212 24.867 1.00 90.25 180 LEU A C 1
ATOM 1396 O O . LEU A 1 180 ? -11.114 0.750 25.588 1.00 90.25 180 LEU A O 1
ATOM 1400 N N . ILE A 1 181 ? -9.178 1.860 25.356 1.00 88.50 181 ILE A N 1
ATOM 1401 C CA . ILE A 1 181 ? -8.924 2.040 26.794 1.00 88.50 181 ILE A CA 1
ATOM 1402 C C . ILE A 1 181 ? -9.883 3.070 27.413 1.00 88.50 181 ILE A C 1
ATOM 1404 O O . ILE A 1 181 ? -10.302 2.932 28.563 1.00 88.50 181 ILE A O 1
ATOM 1408 N N . SER A 1 182 ? -10.248 4.106 26.655 1.00 88.62 182 SER A N 1
ATOM 1409 C CA . SER A 1 182 ? -11.117 5.195 27.123 1.00 88.62 182 SER A CA 1
ATOM 1410 C C . SER A 1 182 ? -12.609 4.863 27.025 1.00 88.62 182 SER A C 1
ATOM 1412 O O . SER A 1 182 ? -13.431 5.543 27.644 1.00 88.62 182 SER A O 1
ATOM 1414 N N . MET A 1 183 ? -12.980 3.834 26.256 1.00 87.31 183 MET A N 1
ATOM 1415 C CA . MET A 1 183 ? -14.357 3.368 26.122 1.00 87.31 183 MET A CA 1
ATOM 1416 C C . MET A 1 183 ? -14.874 2.859 27.468 1.00 87.31 183 MET A C 1
ATOM 1418 O O . MET A 1 183 ? -14.516 1.778 27.923 1.00 87.31 183 MET A O 1
ATOM 1422 N N . LYS A 1 184 ? -15.784 3.617 28.081 1.00 84.75 184 LYS A N 1
ATOM 1423 C CA . LYS A 1 184 ? -16.518 3.219 29.288 1.00 84.75 184 LYS A CA 1
ATOM 1424 C C . LYS A 1 184 ? -17.976 2.965 28.956 1.00 84.75 184 LYS A C 1
ATOM 1426 O O . LYS A 1 184 ? -18.583 3.712 28.183 1.00 84.75 184 LYS A O 1
ATOM 1431 N N . TYR A 1 185 ? -18.558 1.945 29.575 1.00 81.31 185 TYR A N 1
ATOM 1432 C CA . TYR A 1 185 ? -19.980 1.689 29.417 1.00 81.31 185 TYR A CA 1
ATOM 1433 C C . TYR A 1 185 ? -20.793 2.809 30.079 1.00 81.31 185 TYR A C 1
ATOM 1435 O O . TYR A 1 185 ? -20.675 3.081 31.276 1.00 81.31 185 TYR A O 1
ATOM 1443 N N . LYS A 1 186 ? -21.643 3.471 29.290 1.00 77.50 186 LYS A N 1
ATOM 1444 C CA . LYS A 1 186 ? -22.602 4.453 29.800 1.00 77.50 186 LYS A CA 1
ATOM 1445 C C . LYS A 1 186 ? -23.773 3.680 30.405 1.00 77.50 186 LYS A C 1
ATOM 1447 O O . LYS A 1 186 ? -24.423 2.913 29.703 1.00 77.50 186 LYS A O 1
ATOM 1452 N N . SER A 1 187 ? -24.073 3.916 31.682 1.00 65.31 187 SER A N 1
ATOM 1453 C CA . SER A 1 187 ? -25.089 3.186 32.467 1.00 65.31 187 SER A CA 1
ATOM 1454 C C . SER A 1 187 ? -26.497 3.142 31.849 1.00 65.31 187 SER A C 1
ATOM 1456 O O . SER A 1 187 ? -27.306 2.308 32.244 1.00 65.31 187 SER A O 1
ATOM 1458 N N . LYS A 1 188 ? -26.783 4.012 30.873 1.00 66.56 188 LYS A N 1
ATOM 1459 C CA . LYS A 1 188 ? -28.061 4.115 30.154 1.00 66.56 188 LYS A CA 1
ATOM 1460 C C . LYS A 1 188 ? -28.102 3.387 28.793 1.00 66.56 188 LYS A C 1
ATOM 1462 O O . LYS A 1 188 ? -29.133 3.444 28.134 1.00 66.56 188 LYS A O 1
ATOM 1467 N N . GLY A 1 189 ? -27.010 2.761 28.339 1.00 68.62 189 GLY A N 1
ATOM 1468 C CA . GLY A 1 189 ? -26.910 2.123 27.013 1.00 68.62 189 GLY A CA 1
ATOM 1469 C C . GLY A 1 189 ? -27.213 0.619 26.995 1.00 68.62 189 GLY A C 1
ATOM 1470 O O . GLY A 1 189 ? -27.380 -0.008 28.035 1.00 68.62 189 GLY A O 1
ATOM 1471 N N . ASN A 1 190 ? -27.257 0.008 25.806 1.00 80.12 190 ASN A N 1
ATOM 1472 C CA . ASN A 1 190 ? -27.342 -1.448 25.665 1.00 80.12 190 ASN A CA 1
ATOM 1473 C C . ASN A 1 190 ? -25.941 -2.077 25.776 1.00 80.12 190 ASN A C 1
ATOM 1475 O O . ASN A 1 190 ? -25.059 -1.803 24.964 1.00 80.12 190 ASN A O 1
ATOM 1479 N N . ILE A 1 191 ? -25.735 -2.965 26.754 1.00 79.56 191 ILE A N 1
ATOM 1480 C CA . ILE A 1 191 ? -24.444 -3.640 26.977 1.00 79.56 191 ILE A CA 1
ATOM 1481 C C . ILE A 1 191 ? -23.978 -4.457 25.765 1.00 79.56 191 ILE A C 1
ATOM 1483 O O . ILE A 1 191 ? -22.783 -4.528 25.495 1.00 79.56 191 ILE A O 1
ATOM 1487 N N . ARG A 1 192 ? -24.910 -5.013 24.981 1.00 80.38 192 ARG A N 1
ATOM 1488 C CA . ARG A 1 192 ? -24.591 -5.750 23.752 1.00 80.38 192 ARG A CA 1
ATOM 1489 C C . ARG A 1 192 ? -23.970 -4.840 22.697 1.00 80.38 192 ARG A C 1
ATOM 1491 O O . ARG A 1 192 ? -23.026 -5.244 22.028 1.00 80.38 192 ARG A O 1
ATOM 1498 N N . GLU A 1 193 ? -24.500 -3.629 22.554 1.00 83.06 193 GLU A N 1
ATOM 1499 C CA . GLU A 1 193 ? -23.983 -2.636 21.612 1.00 83.06 193 GLU A CA 1
ATOM 1500 C C . GLU A 1 193 ? -22.591 -2.159 22.036 1.00 83.06 193 GLU A C 1
ATOM 1502 O O . GLU A 1 193 ? -21.681 -2.114 21.213 1.00 83.06 193 GLU A O 1
ATOM 1507 N N . TYR A 1 194 ? -22.392 -1.924 23.335 1.00 84.88 194 TYR A N 1
ATOM 1508 C CA . TYR A 1 194 ? -21.085 -1.582 23.892 1.00 84.88 194 TYR A CA 1
ATOM 1509 C C . TYR A 1 194 ? -20.024 -2.653 23.603 1.00 84.88 194 TYR A C 1
ATOM 1511 O O . TYR A 1 194 ? -18.952 -2.345 23.083 1.00 84.88 194 TYR A O 1
ATOM 1519 N N . ILE A 1 195 ? -20.330 -3.927 23.872 1.00 82.69 195 ILE A N 1
ATOM 1520 C CA . ILE A 1 195 ? -19.376 -5.013 23.615 1.00 82.69 195 ILE A CA 1
ATOM 1521 C C . ILE A 1 195 ? -19.111 -5.169 22.111 1.00 82.69 195 ILE A C 1
ATOM 1523 O O . ILE A 1 195 ? -17.977 -5.426 21.710 1.00 82.69 195 ILE A O 1
ATOM 1527 N N . MET A 1 196 ? -20.127 -4.976 21.266 1.00 85.38 196 MET A N 1
ATOM 1528 C CA . MET A 1 196 ? -19.959 -4.999 19.813 1.00 85.38 196 MET A CA 1
ATOM 1529 C C . MET A 1 196 ? -19.012 -3.893 19.336 1.00 85.38 196 MET A C 1
ATOM 1531 O O . MET A 1 196 ? -18.114 -4.173 18.546 1.00 85.38 196 MET A O 1
ATOM 1535 N N . GLN A 1 197 ? -19.152 -2.669 19.851 1.00 86.12 197 GLN A N 1
ATOM 1536 C CA . GLN A 1 197 ? -18.243 -1.558 19.545 1.00 86.12 197 GLN A CA 1
ATOM 1537 C C . GLN A 1 197 ? -16.813 -1.855 20.010 1.00 86.12 197 GLN A C 1
ATOM 1539 O O . GLN A 1 197 ? -15.865 -1.674 19.248 1.00 86.12 197 GLN A O 1
ATOM 1544 N N . MET A 1 198 ? -16.648 -2.389 21.222 1.00 87.88 198 MET A N 1
ATOM 1545 C CA . MET A 1 198 ? -15.332 -2.742 21.757 1.00 87.88 198 MET A CA 1
ATOM 1546 C C . MET A 1 198 ? -14.668 -3.871 20.951 1.00 87.88 198 MET A C 1
ATOM 1548 O O . MET A 1 198 ? -13.478 -3.803 20.647 1.00 87.88 198 MET A O 1
ATOM 1552 N N . SER A 1 199 ? -15.450 -4.868 20.520 1.00 86.69 199 SER A N 1
ATOM 1553 C CA . SER A 1 199 ? -14.999 -5.946 19.629 1.00 86.69 199 SER A CA 1
ATOM 1554 C C . SER A 1 199 ? -14.630 -5.445 18.241 1.00 86.69 199 SER A C 1
ATOM 1556 O O . SER A 1 199 ? -13.645 -5.906 17.669 1.00 86.69 199 SER A O 1
ATOM 1558 N N . HIS A 1 200 ? -15.406 -4.508 17.696 1.00 89.44 200 HIS A N 1
ATOM 1559 C CA . HIS A 1 200 ? -15.120 -3.882 16.410 1.00 89.44 200 HIS A CA 1
ATOM 1560 C C . HIS A 1 200 ? -13.773 -3.158 16.450 1.00 89.44 200 HIS A C 1
ATOM 1562 O O . HIS A 1 200 ? -12.912 -3.413 15.610 1.00 89.44 200 HIS A O 1
ATOM 1568 N N . THR A 1 201 ? -13.532 -2.347 17.482 1.00 89.31 201 THR A N 1
ATOM 1569 C CA . THR A 1 201 ? -12.251 -1.651 17.675 1.00 89.31 201 THR A CA 1
ATOM 1570 C C . THR A 1 201 ? -11.085 -2.629 17.851 1.00 89.31 201 THR A C 1
ATOM 1572 O O . THR A 1 201 ? -10.051 -2.457 17.208 1.00 89.31 201 THR A O 1
ATOM 1575 N N . ALA A 1 202 ? -11.255 -3.698 18.638 1.00 87.81 202 ALA A N 1
ATOM 1576 C CA . ALA A 1 202 ? -10.230 -4.735 18.790 1.00 87.81 202 ALA A CA 1
ATOM 1577 C C . ALA A 1 202 ? -9.921 -5.462 17.465 1.00 87.81 202 ALA A C 1
ATOM 1579 O O . ALA A 1 202 ? -8.760 -5.711 17.150 1.00 87.81 202 ALA A O 1
ATOM 1580 N N . SER A 1 203 ? -10.939 -5.748 16.645 1.00 88.69 203 SER A N 1
ATOM 1581 C CA . SER A 1 203 ? -10.742 -6.379 15.332 1.00 88.69 203 SER A CA 1
ATOM 1582 C C . SER A 1 203 ? -9.975 -5.484 14.352 1.00 88.69 203 SER A C 1
ATOM 1584 O O . SER A 1 203 ? -9.131 -5.975 13.602 1.00 88.69 203 SER A O 1
ATOM 1586 N N . LYS A 1 204 ? -10.191 -4.163 14.407 1.00 86.88 204 LYS A N 1
ATOM 1587 C CA . LYS A 1 204 ? -9.407 -3.194 13.629 1.00 86.88 204 LYS A CA 1
ATOM 1588 C C . LYS A 1 204 ? -7.946 -3.150 14.071 1.00 86.88 204 LYS A C 1
ATOM 1590 O O . LYS A 1 204 ? -7.066 -3.178 13.219 1.00 86.88 204 LYS A O 1
ATOM 1595 N N . LEU A 1 205 ? -7.681 -3.149 15.382 1.00 88.69 205 LEU A N 1
ATOM 1596 C CA . LEU A 1 205 ? -6.312 -3.227 15.912 1.00 88.69 205 LEU A CA 1
ATOM 1597 C C . LEU A 1 205 ? -5.592 -4.487 15.415 1.00 88.69 205 LEU A C 1
ATOM 1599 O O . LEU A 1 205 ? -4.454 -4.406 14.950 1.00 88.69 205 LEU A O 1
ATOM 1603 N N . LYS A 1 206 ? -6.298 -5.624 15.387 1.00 86.88 206 LYS A N 1
ATOM 1604 C CA . LYS A 1 206 ? -5.774 -6.875 14.831 1.00 86.88 206 LYS A CA 1
ATOM 1605 C C . LYS A 1 206 ? -5.429 -6.761 13.341 1.00 86.88 206 LYS A C 1
ATOM 1607 O O . LYS A 1 206 ? -4.373 -7.230 12.922 1.00 86.88 206 LYS A O 1
ATOM 1612 N N . ALA A 1 207 ? -6.266 -6.096 12.542 1.00 85.12 207 ALA A N 1
ATOM 1613 C CA . ALA A 1 207 ? -5.991 -5.846 11.121 1.00 85.12 207 ALA A CA 1
ATOM 1614 C C . ALA A 1 207 ? -4.753 -4.947 10.892 1.00 85.12 207 ALA A C 1
ATOM 1616 O O . ALA A 1 207 ? -4.018 -5.126 9.911 1.00 85.12 207 ALA A O 1
ATOM 1617 N N . LEU A 1 208 ? -4.474 -4.037 11.832 1.00 84.50 208 LEU A N 1
ATOM 1618 C CA . LEU A 1 208 ? -3.278 -3.185 11.870 1.00 84.50 208 LEU A CA 1
ATOM 1619 C C . LEU A 1 208 ? -2.045 -3.874 12.494 1.00 84.50 208 LEU A C 1
ATOM 1621 O O . LEU A 1 208 ? -1.032 -3.225 12.738 1.00 84.50 208 LEU A O 1
ATOM 1625 N N . LYS A 1 209 ? -2.087 -5.202 12.691 1.00 83.12 209 LYS A N 1
ATOM 1626 C CA . LYS A 1 209 ? -1.019 -6.033 13.284 1.00 83.12 209 LYS A CA 1
ATOM 1627 C C . LYS A 1 209 ? -0.751 -5.791 14.780 1.00 83.12 209 LYS A C 1
ATOM 1629 O O . LYS A 1 209 ? 0.275 -6.247 15.279 1.00 83.12 209 LYS A O 1
ATOM 1634 N N . LEU A 1 210 ? -1.660 -5.141 15.510 1.00 85.06 210 LEU A N 1
ATOM 1635 C CA . LEU A 1 210 ? -1.675 -5.183 16.976 1.00 85.06 210 LEU A CA 1
ATOM 1636 C C . LEU A 1 210 ? -2.703 -6.206 17.457 1.00 85.06 210 LEU A C 1
ATOM 1638 O O . LEU A 1 210 ? -3.888 -5.901 17.591 1.00 85.06 210 LEU A O 1
ATOM 1642 N N . ASP A 1 211 ? -2.239 -7.424 17.731 1.00 86.25 211 ASP A N 1
ATOM 1643 C CA . ASP A 1 211 ? -3.077 -8.449 18.353 1.00 86.25 211 ASP A CA 1
ATOM 1644 C C . ASP A 1 211 ? -3.073 -8.250 19.874 1.00 86.25 211 ASP A C 1
ATOM 1646 O O . ASP A 1 211 ? -2.027 -8.275 20.523 1.00 86.25 211 ASP A O 1
ATOM 1650 N N . LEU A 1 212 ? -4.254 -8.015 20.439 1.00 85.00 212 LEU A N 1
ATOM 1651 C CA . LEU A 1 212 ? -4.453 -7.972 21.883 1.00 85.00 212 LEU A CA 1
ATOM 1652 C C . LEU A 1 212 ? -4.857 -9.372 22.332 1.00 85.00 212 LEU A C 1
ATOM 1654 O O . LEU A 1 212 ? -5.740 -9.978 21.723 1.00 85.00 212 LEU A O 1
ATOM 1658 N N . SER A 1 213 ? -4.236 -9.886 23.393 1.00 84.44 213 SER A N 1
ATOM 1659 C CA . SER A 1 213 ? -4.623 -11.193 23.924 1.00 84.44 213 SER A CA 1
ATOM 1660 C C . SER A 1 213 ? -6.089 -11.184 24.366 1.00 84.44 213 SER A C 1
ATOM 1662 O O . SER A 1 213 ? -6.607 -10.172 24.854 1.00 84.44 213 SER A O 1
ATOM 1664 N N . ASP A 1 214 ? -6.761 -12.327 24.209 1.00 82.12 214 ASP A N 1
ATOM 1665 C CA . ASP A 1 214 ? -8.151 -12.484 24.643 1.00 82.12 214 ASP A CA 1
ATOM 1666 C C . ASP A 1 214 ? -8.317 -12.123 26.129 1.00 82.12 214 ASP A C 1
ATOM 1668 O O . ASP A 1 214 ? -9.279 -11.440 26.482 1.00 82.12 214 ASP A O 1
ATOM 1672 N N . ASP A 1 215 ? -7.346 -12.496 26.970 1.00 80.00 215 ASP A N 1
ATOM 1673 C CA . ASP A 1 215 ? -7.321 -12.180 28.401 1.00 80.00 215 ASP A CA 1
ATOM 1674 C C . ASP A 1 215 ? -7.260 -10.669 28.661 1.00 80.00 215 ASP A C 1
ATOM 1676 O O . ASP A 1 215 ? -8.031 -10.145 29.467 1.00 80.00 215 ASP A O 1
ATOM 1680 N N . LEU A 1 216 ? -6.405 -9.933 27.941 1.00 83.81 216 LEU A N 1
ATOM 1681 C CA . LEU A 1 216 ? -6.310 -8.478 28.075 1.00 83.81 216 LEU A CA 1
ATOM 1682 C C . LEU A 1 216 ? -7.626 -7.800 27.680 1.00 83.81 216 LEU A C 1
ATOM 1684 O O . LEU A 1 216 ? -8.079 -6.885 28.368 1.00 83.81 216 LEU A O 1
ATOM 1688 N N . LEU A 1 217 ? -8.268 -8.267 26.606 1.00 83.25 217 LEU A N 1
ATOM 1689 C CA . LEU A 1 217 ? -9.573 -7.760 26.178 1.00 83.25 217 LEU A CA 1
ATOM 1690 C C . LEU A 1 217 ? -10.660 -8.042 27.220 1.00 83.25 217 LEU A C 1
ATOM 1692 O O . LEU A 1 217 ? -11.472 -7.160 27.499 1.00 83.25 217 LEU A O 1
ATOM 1696 N N . VAL A 1 218 ? -10.663 -9.234 27.830 1.00 82.62 218 VAL A N 1
ATOM 1697 C CA . VAL A 1 218 ? -11.581 -9.572 28.931 1.00 82.62 218 VAL A CA 1
ATOM 1698 C C . VAL A 1 218 ? -11.380 -8.611 30.100 1.00 82.62 218 VAL A C 1
ATOM 1700 O O . VAL A 1 218 ? -12.347 -8.020 30.583 1.00 82.62 218 VAL A O 1
ATOM 1703 N N . HIS A 1 219 ? -10.134 -8.404 30.526 1.00 80.31 219 HIS A N 1
ATOM 1704 C CA . HIS A 1 219 ? -9.818 -7.480 31.612 1.00 80.31 219 HIS A CA 1
ATOM 1705 C C . HIS A 1 219 ? -10.241 -6.044 31.292 1.00 80.31 219 HIS A C 1
ATOM 1707 O O . HIS A 1 219 ? -10.823 -5.374 32.146 1.00 80.31 219 HIS A O 1
ATOM 1713 N N . LEU A 1 220 ? -10.026 -5.583 30.061 1.00 83.44 220 LEU A N 1
ATOM 1714 C CA . LEU A 1 220 ? -10.397 -4.235 29.643 1.00 83.44 220 LEU A CA 1
ATOM 1715 C C . LEU A 1 220 ? -11.920 -4.024 29.645 1.00 83.44 220 LEU A C 1
ATOM 1717 O O . LEU A 1 220 ? -12.397 -2.986 30.106 1.00 83.44 220 LEU A O 1
ATOM 1721 N N . VAL A 1 221 ? -12.694 -5.021 29.203 1.00 81.50 221 VAL A N 1
ATOM 1722 C CA . VAL A 1 221 ? -14.167 -5.009 29.282 1.00 81.50 221 VAL A CA 1
ATOM 1723 C C . VAL A 1 221 ? -14.641 -4.994 30.740 1.00 81.50 221 VAL A C 1
ATOM 1725 O O . VAL A 1 221 ? -15.573 -4.272 31.079 1.00 81.50 221 VAL A O 1
ATOM 1728 N N . LEU A 1 222 ? -13.994 -5.748 31.632 1.00 78.06 222 LEU A N 1
ATOM 1729 C CA . LEU A 1 222 ? -14.367 -5.780 33.051 1.00 78.06 222 LEU A CA 1
ATOM 1730 C C . LEU A 1 222 ? -14.074 -4.457 33.775 1.00 78.06 222 LEU A C 1
ATOM 1732 O O . LEU A 1 222 ? -14.881 -4.023 34.592 1.00 78.06 222 LEU A O 1
ATOM 1736 N N . ILE A 1 223 ? -12.947 -3.804 33.478 1.00 82.19 223 ILE A N 1
ATOM 1737 C CA . ILE A 1 223 ? -12.537 -2.537 34.120 1.00 82.19 223 ILE A CA 1
ATOM 1738 C C . ILE A 1 223 ? -13.388 -1.349 33.645 1.00 82.19 223 ILE A C 1
ATOM 1740 O O . ILE A 1 223 ? -13.573 -0.371 34.370 1.00 82.19 223 ILE A O 1
ATOM 1744 N N . SER A 1 224 ? -13.906 -1.418 32.423 1.00 79.81 224 SER A N 1
ATOM 1745 C CA . SER A 1 224 ? -14.714 -0.364 31.804 1.00 79.81 224 SER A CA 1
ATOM 1746 C C . SER A 1 224 ? -16.209 -0.439 32.146 1.00 79.81 224 SER A C 1
ATOM 1748 O O . SER A 1 224 ? -16.948 0.524 31.893 1.00 79.81 224 SER A O 1
ATOM 1750 N N . LEU A 1 225 ? -16.654 -1.547 32.750 1.00 78.75 225 LEU A N 1
ATOM 1751 C CA . LEU A 1 225 ? -17.991 -1.694 33.314 1.00 78.75 225 LEU A CA 1
ATOM 1752 C C . LEU A 1 225 ? -18.102 -0.908 34.634 1.00 78.75 225 LEU A C 1
ATOM 1754 O O . LEU A 1 225 ? -17.195 -0.956 35.465 1.00 78.75 225 LEU A O 1
ATOM 1758 N N . PRO A 1 226 ? -19.202 -0.176 34.880 1.00 70.69 226 PRO A N 1
ATOM 1759 C CA . PRO A 1 226 ? -19.308 0.618 36.092 1.00 70.69 226 PRO A CA 1
ATOM 1760 C C . PRO A 1 226 ? -19.575 -0.247 37.331 1.00 70.69 226 PRO A C 1
ATOM 1762 O O . PRO A 1 226 ? -20.011 -1.394 37.239 1.00 70.69 226 PRO A O 1
ATOM 1765 N N . ALA A 1 227 ? -19.412 0.361 38.508 1.00 65.75 227 ALA A N 1
ATOM 1766 C CA . ALA A 1 227 ? -19.468 -0.299 39.815 1.00 65.75 227 ALA A CA 1
ATOM 1767 C C . ALA A 1 227 ? -20.752 -1.105 40.111 1.00 65.75 227 ALA A C 1
ATOM 1769 O O . ALA A 1 227 ? -20.726 -2.027 40.922 1.00 65.75 227 ALA A O 1
ATOM 1770 N N . HIS A 1 228 ? -21.870 -0.826 39.435 1.00 62.34 228 HIS A N 1
ATOM 1771 C CA . HIS A 1 228 ? -23.089 -1.639 39.547 1.00 62.34 228 HIS A CA 1
ATOM 1772 C C . HIS A 1 228 ? -22.931 -3.069 38.985 1.00 62.34 228 HIS A C 1
ATOM 1774 O O . HIS A 1 228 ? -23.726 -3.947 39.313 1.00 62.34 228 HIS A O 1
ATOM 1780 N N . PHE A 1 229 ? -21.873 -3.330 38.208 1.00 60.75 229 PHE A N 1
ATOM 1781 C CA . PHE A 1 229 ? -21.445 -4.656 37.751 1.00 60.75 229 PHE A CA 1
ATOM 1782 C C . PHE A 1 229 ? -20.274 -5.232 38.573 1.00 60.75 229 PHE A C 1
ATOM 1784 O O . PHE A 1 229 ? -19.693 -6.242 38.182 1.00 60.75 229 PHE A O 1
ATOM 1791 N N . ASN A 1 230 ? -19.931 -4.665 39.738 1.00 54.25 230 ASN A N 1
ATOM 1792 C CA . ASN A 1 230 ? -18.847 -5.181 40.596 1.00 54.25 230 ASN A CA 1
ATOM 1793 C C . ASN A 1 230 ? -19.050 -6.637 41.067 1.00 54.25 230 ASN A C 1
ATOM 1795 O O . ASN A 1 230 ? -18.109 -7.254 41.553 1.00 54.25 230 ASN A O 1
ATOM 1799 N N . GLN A 1 231 ? -20.239 -7.209 40.857 1.00 57.22 231 GLN A N 1
ATOM 1800 C CA . GLN A 1 231 ? -20.553 -8.633 41.035 1.00 57.22 231 GLN A CA 1
ATOM 1801 C C . GLN A 1 231 ? -19.707 -9.566 40.138 1.00 57.22 231 GLN A C 1
ATOM 1803 O O . GLN A 1 231 ? -19.679 -10.774 40.360 1.00 57.22 231 GLN A O 1
ATOM 1808 N N . PHE A 1 232 ? -19.060 -9.019 39.101 1.00 53.47 232 PHE A N 1
ATOM 1809 C CA . PHE A 1 232 ? -18.281 -9.750 38.093 1.00 53.47 232 PHE A CA 1
ATOM 1810 C C . PHE A 1 232 ? -16.760 -9.572 38.231 1.00 53.47 232 PHE A C 1
ATOM 1812 O O . PHE A 1 232 ? -16.007 -10.108 37.419 1.00 53.47 232 PHE A O 1
ATOM 1819 N N . LYS A 1 233 ? -16.287 -8.818 39.232 1.00 48.97 233 LYS A N 1
ATOM 1820 C CA . LYS A 1 233 ? -14.852 -8.630 39.472 1.00 48.97 233 LYS A CA 1
ATOM 1821 C C . LYS A 1 233 ? -14.292 -9.921 40.090 1.00 48.97 233 LYS A C 1
ATOM 1823 O O . LYS A 1 233 ? -14.786 -10.316 41.147 1.00 48.97 233 LYS A O 1
ATOM 1828 N N . PRO A 1 234 ? -13.287 -10.593 39.492 1.00 46.97 234 PRO A N 1
ATOM 1829 C CA . PRO A 1 234 ? -12.585 -11.660 40.190 1.00 46.97 234 PRO A CA 1
ATOM 1830 C C . PRO A 1 234 ? -11.984 -11.043 41.447 1.00 46.97 234 PRO A C 1
ATOM 1832 O O . PRO A 1 234 ? -11.343 -9.991 41.378 1.00 46.97 234 PRO A O 1
ATOM 1835 N N . ILE A 1 235 ? -12.235 -11.660 42.595 1.00 43.81 235 ILE A N 1
ATOM 1836 C CA . ILE A 1 235 ? -11.660 -11.258 43.873 1.00 43.81 235 ILE A CA 1
ATOM 1837 C C . ILE A 1 235 ? -10.152 -11.536 43.781 1.00 43.81 235 ILE A C 1
ATOM 1839 O O . ILE A 1 235 ? -9.671 -12.595 44.165 1.00 43.81 235 ILE A O 1
ATOM 1843 N N . ALA A 1 236 ? -9.393 -10.595 43.218 1.00 42.84 236 ALA A N 1
ATOM 1844 C CA . ALA A 1 236 ? -7.951 -10.505 43.395 1.00 42.84 236 ALA A CA 1
ATOM 1845 C C . ALA A 1 236 ? -7.714 -9.995 44.819 1.00 42.84 236 ALA A C 1
ATOM 1847 O O . ALA A 1 236 ? -7.499 -8.814 45.070 1.00 42.84 236 ALA A O 1
ATOM 1848 N N . GLY A 1 237 ? -7.894 -10.910 45.759 1.00 40.16 237 GLY A N 1
ATOM 1849 C CA . GLY A 1 237 ? -7.768 -10.695 47.185 1.00 40.16 237 GLY A CA 1
ATOM 1850 C C . GLY A 1 237 ? -7.565 -12.047 47.836 1.00 40.16 237 GLY A C 1
ATOM 1851 O O . GLY A 1 237 ? -8.398 -12.480 48.621 1.00 40.16 237 GLY A O 1
ATOM 1852 N N . ILE A 1 238 ? -6.489 -12.739 47.457 1.00 39.94 238 ILE A N 1
ATOM 1853 C CA . ILE A 1 238 ? -5.904 -13.744 48.339 1.00 39.94 238 ILE A CA 1
ATOM 1854 C C . ILE A 1 238 ? -5.241 -12.929 49.452 1.00 39.94 238 ILE A C 1
ATOM 1856 O O . ILE A 1 238 ? -4.286 -12.204 49.166 1.00 39.94 238 ILE A O 1
ATOM 1860 N N . PRO A 1 239 ? -5.723 -12.986 50.703 1.00 37.84 239 PRO A N 1
ATOM 1861 C CA . PRO A 1 239 ? -4.915 -12.529 51.809 1.00 37.84 239 PRO A CA 1
ATOM 1862 C C . PRO A 1 239 ? -3.805 -13.567 51.950 1.00 37.84 239 PRO A C 1
ATOM 1864 O O . PRO A 1 239 ? -4.062 -14.704 52.344 1.00 37.84 239 PRO A O 1
ATOM 1867 N N . THR A 1 240 ? -2.570 -13.196 51.623 1.00 42.06 240 THR A N 1
ATOM 1868 C CA . THR A 1 240 ? -1.398 -13.851 52.203 1.00 42.06 240 THR A CA 1
ATOM 1869 C C . THR A 1 240 ? -1.494 -13.652 53.711 1.00 42.06 240 THR A C 1
ATOM 1871 O O . THR A 1 240 ? -1.036 -12.647 54.253 1.00 42.06 240 THR A O 1
ATOM 1874 N N . LYS A 1 241 ? -2.180 -14.579 54.388 1.00 40.22 241 LYS A N 1
ATOM 1875 C CA . LYS A 1 241 ? -2.047 -14.737 55.825 1.00 40.22 241 LYS A CA 1
ATOM 1876 C C . LYS A 1 241 ? -0.608 -15.161 56.076 1.00 40.22 241 LYS A C 1
ATOM 1878 O O . LYS A 1 241 ? -0.212 -16.267 55.723 1.00 40.22 241 LYS A O 1
ATOM 1883 N N . LEU A 1 242 ? 0.138 -14.236 56.668 1.00 47.78 242 LEU A N 1
ATOM 1884 C CA . LEU A 1 242 ? 1.157 -14.543 57.658 1.00 47.78 242 LEU A CA 1
ATOM 1885 C C . LEU A 1 242 ? 0.624 -15.661 58.566 1.00 47.78 242 LEU A C 1
ATOM 1887 O O . LEU A 1 242 ? -0.425 -15.504 59.193 1.00 47.78 242 LEU A O 1
ATOM 1891 N N . ALA A 1 243 ? 1.329 -16.780 58.582 1.00 38.75 243 ALA A N 1
ATOM 1892 C CA . ALA A 1 243 ? 1.319 -17.744 59.663 1.00 38.75 243 ALA A CA 1
ATOM 1893 C C . ALA A 1 243 ? 2.763 -18.231 59.797 1.00 38.75 243 ALA A C 1
ATOM 1895 O O . ALA A 1 243 ? 3.432 -18.458 58.787 1.00 38.75 243 ALA A O 1
ATOM 1896 N N . GLU A 1 244 ? 3.199 -18.219 61.047 1.00 40.16 244 GLU A N 1
ATOM 1897 C CA . GLU A 1 244 ? 4.558 -18.312 61.583 1.00 40.16 244 GLU A CA 1
ATOM 1898 C C . GLU A 1 244 ? 5.314 -19.594 61.220 1.00 40.16 244 GLU A C 1
ATOM 1900 O O . GLU A 1 244 ? 4.660 -20.638 60.987 1.00 40.16 244 GLU A O 1
#

Radius of gyration: 30.46 Å; chains: 1; bounding box: 65×45×113 Å

InterPro domains:
  IPR061502 Copia/RE1/RE2-like, N-terminal domain [PF14223] (105-232)

Organism: NCBI:txid126358

Sequence (244 aa):
MVLVVAVILEKKNPLDGCWLKKKEKFGQIGCSVAAAHATLRCSAVGAASGRLQRRRWRCNSAASTISANINSIPMLNGSNFKDWKENVLIVLGCMDLDLAIRIEKPASLKDASSPDDRRNFEKWERSNRMSLMIIKRGIPEAFRGAVSEEVTNAKEFLAEIEKHFAKNDKAETSTLLQSLISMKYKSKGNIREYIMQMSHTASKLKALKLDLSDDLLVHLVLISLPAHFNQFKPIAGIPTKLAE